Protein AF-A0A8H7A1G0-F1 (afdb_monomer_lite)

Radius of gyration: 20.97 Å; chains: 1; bounding box: 44×62×56 Å

Structure (mmCIF, N/CA/C/O backbone):
data_AF-A0A8H7A1G0-F1
#
_entry.id   AF-A0A8H7A1G0-F1
#
loop_
_atom_site.group_PDB
_atom_site.id
_atom_site.type_symbol
_atom_site.label_atom_id
_atom_site.label_alt_id
_atom_site.label_comp_id
_atom_site.label_asym_id
_atom_site.label_entity_id
_atom_site.label_seq_id
_atom_site.pdbx_PDB_ins_code
_atom_site.Cartn_x
_atom_site.Cartn_y
_atom_site.Cartn_z
_atom_site.occupancy
_atom_site.B_iso_or_equiv
_atom_site.auth_seq_id
_atom_site.auth_comp_id
_atom_site.auth_asym_id
_atom_site.auth_atom_id
_atom_site.pdbx_PDB_model_num
ATOM 1 N N . MET A 1 1 ? -1.778 26.734 -7.070 1.00 33.31 1 MET A N 1
ATOM 2 C CA . MET A 1 1 ? -1.681 27.189 -5.668 1.00 33.31 1 MET A CA 1
ATOM 3 C C . MET A 1 1 ? -1.278 25.970 -4.865 1.00 33.31 1 MET A C 1
ATOM 5 O O . MET A 1 1 ? -2.142 25.206 -4.463 1.00 33.31 1 MET A O 1
ATOM 9 N N . ASP A 1 2 ? 0.029 25.738 -4.757 1.00 36.00 2 ASP A N 1
ATOM 10 C CA . ASP A 1 2 ? 0.596 24.598 -4.037 1.00 36.00 2 ASP A CA 1
ATOM 11 C C . ASP A 1 2 ? 0.663 24.925 -2.547 1.00 36.00 2 ASP A C 1
ATOM 13 O O . ASP A 1 2 ? 1.529 25.674 -2.099 1.00 36.00 2 ASP A O 1
ATOM 17 N N . SER A 1 3 ? -0.268 24.381 -1.768 1.00 33.84 3 SER A N 1
ATOM 18 C CA . SER A 1 3 ? -0.138 24.324 -0.314 1.00 33.84 3 SER A CA 1
ATOM 19 C C . SER A 1 3 ? 0.577 23.023 0.050 1.00 33.84 3 SER A C 1
ATOM 21 O O . SER A 1 3 ? -0.063 22.014 0.351 1.00 33.84 3 SER A O 1
ATOM 23 N N . GLY A 1 4 ? 1.909 23.031 -0.033 1.00 31.16 4 GLY A N 1
ATOM 24 C CA . GLY A 1 4 ? 2.738 21.957 0.505 1.00 31.16 4 GLY A CA 1
ATOM 25 C C . GLY A 1 4 ? 2.505 21.845 2.010 1.00 31.16 4 GLY A C 1
ATOM 26 O O . GLY A 1 4 ? 2.801 22.773 2.759 1.00 31.16 4 GLY A O 1
ATOM 27 N N . VAL A 1 5 ? 1.922 20.731 2.447 1.00 41.00 5 VAL A N 1
ATOM 28 C CA . VAL A 1 5 ? 1.763 20.415 3.868 1.00 41.00 5 VAL A CA 1
ATOM 29 C C . VAL A 1 5 ? 3.131 19.996 4.402 1.00 41.00 5 VAL A C 1
ATOM 31 O O . VAL A 1 5 ? 3.695 19.001 3.950 1.00 41.00 5 VAL A O 1
ATOM 34 N N . ASP A 1 6 ? 3.671 20.761 5.349 1.00 42.62 6 ASP A N 1
ATOM 35 C CA . ASP A 1 6 ? 4.887 20.404 6.080 1.00 42.62 6 ASP A CA 1
ATOM 36 C C . ASP A 1 6 ? 4.587 19.242 7.040 1.00 42.62 6 ASP A C 1
ATOM 38 O O . ASP A 1 6 ? 3.916 19.400 8.061 1.00 42.62 6 ASP A O 1
ATOM 42 N N . LEU A 1 7 ? 5.051 18.047 6.672 1.00 42.44 7 LEU A N 1
ATOM 43 C CA . LEU A 1 7 ? 4.863 16.809 7.431 1.00 42.44 7 LEU A CA 1
ATOM 44 C C . LEU A 1 7 ? 6.025 16.509 8.393 1.00 42.44 7 LEU A C 1
ATOM 46 O O . LEU A 1 7 ? 5.971 15.511 9.114 1.00 42.44 7 LEU A O 1
ATOM 50 N N . SER A 1 8 ? 7.062 17.356 8.445 1.00 39.50 8 SER A N 1
ATOM 51 C CA . SER A 1 8 ? 8.262 17.103 9.256 1.00 39.50 8 SER A CA 1
ATOM 52 C C . SER A 1 8 ? 7.963 17.035 10.762 1.00 39.50 8 SER A C 1
ATOM 54 O O . SER A 1 8 ? 8.569 16.240 11.482 1.00 39.50 8 SER A O 1
ATOM 56 N N . GLY A 1 9 ? 6.964 17.791 11.232 1.00 37.47 9 GLY A N 1
ATOM 57 C CA . GLY A 1 9 ? 6.536 17.815 12.635 1.00 37.47 9 GLY A CA 1
ATOM 58 C C . GLY A 1 9 ? 5.574 16.695 13.058 1.00 37.47 9 GLY A C 1
ATOM 59 O O . GLY A 1 9 ? 5.381 16.492 14.253 1.00 37.47 9 GLY A O 1
ATOM 60 N N . LEU A 1 10 ? 4.968 15.958 12.118 1.00 43.03 10 LEU A N 1
ATOM 61 C CA . LEU A 1 10 ? 3.961 14.923 12.421 1.00 43.03 10 LEU A CA 1
ATOM 62 C C . LEU A 1 10 ? 4.571 13.541 12.695 1.00 43.03 10 LEU A C 1
ATOM 64 O O . LEU A 1 10 ? 3.968 12.734 13.399 1.00 43.03 10 LEU A O 1
ATOM 68 N N . ILE A 1 11 ? 5.772 13.275 12.176 1.00 41.16 11 ILE A N 1
ATOM 69 C CA . ILE A 1 11 ? 6.439 11.968 12.307 1.00 41.16 11 ILE A CA 1
ATOM 70 C C . ILE A 1 11 ? 7.221 11.866 13.631 1.00 41.16 11 ILE A C 1
ATOM 72 O O . ILE A 1 11 ? 7.397 10.774 14.171 1.00 41.16 11 ILE A O 1
ATOM 76 N N . TYR A 1 12 ? 7.619 12.999 14.216 1.00 41.34 12 TYR A N 1
ATOM 77 C CA . TYR A 1 12 ? 8.341 13.051 15.486 1.00 41.34 12 TYR A CA 1
ATOM 78 C C . TYR A 1 12 ? 7.435 13.526 16.623 1.00 41.34 12 TYR A C 1
ATOM 80 O O . TYR A 1 12 ? 7.449 14.688 17.018 1.00 41.34 12 TYR A O 1
ATOM 88 N N . GLY A 1 13 ? 6.674 12.598 17.205 1.00 35.75 13 GLY A N 1
ATOM 89 C CA . GLY A 1 13 ? 6.084 12.815 18.523 1.00 35.75 13 GLY A CA 1
ATOM 90 C C . GLY A 1 13 ? 7.194 12.961 19.566 1.00 35.75 13 GLY A C 1
ATOM 91 O O . GLY A 1 13 ? 7.879 11.988 19.891 1.00 35.75 13 GLY A O 1
ATOM 92 N N . SER A 1 14 ? 7.389 14.169 20.091 1.00 36.50 14 SER A N 1
ATOM 93 C CA . SER A 1 14 ? 8.283 14.451 21.215 1.00 36.50 14 SER A CA 1
ATOM 94 C C . SER A 1 14 ? 7.778 13.713 22.457 1.00 36.50 14 SER A C 1
ATOM 96 O O . SER A 1 14 ? 6.875 14.157 23.163 1.00 36.50 14 SER A O 1
ATOM 98 N N . SER A 1 15 ? 8.350 12.538 22.713 1.00 37.78 15 SER A N 1
ATOM 99 C CA . SER A 1 15 ? 8.125 11.789 23.947 1.00 37.78 15 SER A CA 1
ATOM 100 C C . SER A 1 15 ? 8.767 12.551 25.115 1.00 37.78 15 SER A C 1
ATOM 102 O O . SER A 1 15 ? 9.938 12.924 25.002 1.00 37.78 15 SER A O 1
ATOM 104 N N . PRO A 1 16 ? 8.055 12.816 26.227 1.00 40.25 16 PRO A N 1
ATOM 105 C CA . PRO A 1 16 ? 8.614 13.568 27.340 1.00 40.25 16 PRO A CA 1
ATOM 106 C C . PRO A 1 16 ? 9.771 12.797 27.982 1.00 40.25 16 PRO A C 1
ATOM 108 O O . PRO A 1 16 ? 9.655 11.620 28.339 1.00 40.25 16 PRO A O 1
ATOM 111 N N . GLU A 1 17 ? 10.889 13.499 28.122 1.00 35.59 17 GLU A N 1
ATOM 112 C CA . GLU A 1 17 ? 12.143 13.050 28.711 1.00 35.59 17 GLU A CA 1
ATOM 113 C C . GLU A 1 17 ? 11.903 12.527 30.141 1.00 35.59 17 GLU A C 1
ATOM 115 O O . GLU A 1 17 ? 11.699 13.282 31.092 1.00 35.59 17 GLU A O 1
ATOM 120 N N . LYS A 1 18 ? 11.865 11.198 30.309 1.00 45.34 18 LYS A N 1
ATOM 121 C CA . LYS A 1 18 ? 11.807 10.570 31.635 1.00 45.34 18 LYS A CA 1
ATOM 122 C C . LYS A 1 18 ? 13.210 10.521 32.236 1.00 45.34 18 LYS A C 1
ATOM 124 O O . LYS A 1 18 ? 14.109 9.900 31.673 1.00 45.34 18 LYS A O 1
ATOM 129 N N . ALA A 1 19 ? 13.352 11.125 33.414 1.00 49.75 19 ALA A N 1
ATOM 130 C CA . ALA A 1 19 ? 14.557 11.106 34.238 1.00 49.75 19 ALA A CA 1
ATOM 131 C C . ALA A 1 19 ? 15.110 9.675 34.463 1.00 49.75 19 ALA A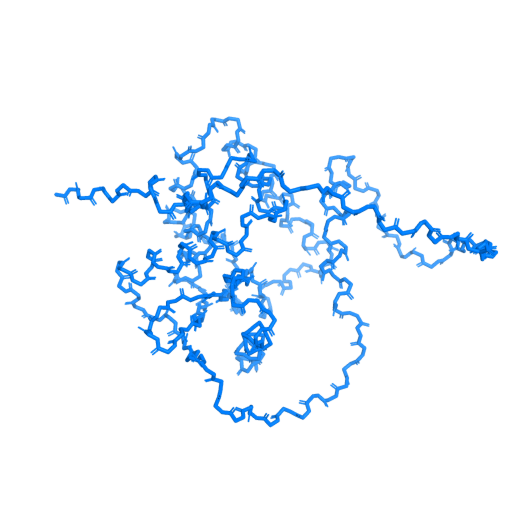 C 1
ATOM 133 O O . ALA A 1 19 ? 14.335 8.713 34.540 1.00 49.75 19 ALA A O 1
ATOM 134 N N . PRO A 1 20 ? 16.439 9.506 34.606 1.00 45.84 20 PRO A N 1
ATOM 135 C CA . PRO A 1 20 ? 17.080 8.195 34.674 1.00 45.84 20 PRO A CA 1
ATOM 136 C C . PRO A 1 20 ? 16.754 7.461 35.985 1.00 45.84 20 PRO A C 1
ATOM 138 O O . PRO A 1 20 ? 17.404 7.635 37.015 1.00 45.84 20 PRO A O 1
ATOM 141 N N . GLY A 1 21 ? 15.747 6.588 35.938 1.00 53.94 21 GLY A N 1
ATOM 142 C CA . GLY A 1 21 ? 15.448 5.617 36.989 1.00 53.94 21 GLY A CA 1
ATOM 143 C C . GLY A 1 21 ? 16.411 4.423 36.955 1.00 53.94 21 GLY A C 1
ATOM 144 O O . GLY A 1 21 ? 16.710 3.871 35.894 1.00 53.94 21 GLY A O 1
ATOM 145 N N . LYS A 1 22 ? 16.898 4.010 38.131 1.00 45.09 22 LYS A N 1
ATOM 146 C CA . LYS A 1 22 ? 17.810 2.868 38.327 1.00 45.09 22 LYS A CA 1
ATOM 147 C C . LYS A 1 22 ? 17.238 1.589 37.694 1.00 45.09 22 LYS A C 1
ATOM 149 O O . LYS A 1 22 ? 16.174 1.116 38.087 1.00 45.09 22 LYS A O 1
ATOM 154 N N . ARG A 1 23 ? 17.964 1.006 36.732 1.00 42.75 23 ARG A N 1
ATOM 155 C CA . ARG A 1 23 ? 17.588 -0.253 36.065 1.00 42.75 23 ARG A CA 1
ATOM 156 C C . ARG A 1 23 ? 17.708 -1.430 37.035 1.00 42.75 23 ARG A C 1
ATOM 158 O O . ARG A 1 23 ? 18.806 -1.777 37.467 1.00 42.75 23 ARG A O 1
ATOM 165 N N . HIS A 1 24 ? 16.582 -2.069 37.330 1.00 47.00 24 HIS A N 1
ATOM 166 C CA . HIS A 1 24 ? 16.529 -3.361 38.005 1.00 47.00 24 HIS A CA 1
ATOM 167 C C . HIS A 1 24 ? 16.950 -4.451 37.003 1.00 47.00 24 HIS A C 1
ATOM 169 O O . HIS A 1 24 ? 16.338 -4.584 35.943 1.00 47.00 24 HIS A O 1
ATOM 175 N N . ARG A 1 25 ? 18.030 -5.194 37.286 1.00 43.06 25 ARG A N 1
ATOM 176 C CA . ARG A 1 25 ? 18.432 -6.347 36.463 1.00 43.06 25 ARG A CA 1
ATOM 177 C C . ARG A 1 25 ? 17.509 -7.529 36.788 1.00 43.06 25 ARG A C 1
ATOM 179 O O . ARG A 1 25 ? 17.437 -7.896 37.959 1.00 43.06 25 ARG A O 1
ATOM 186 N N . PRO A 1 26 ? 16.835 -8.149 35.804 1.00 41.88 26 PRO A N 1
ATOM 187 C CA . PRO A 1 26 ? 16.118 -9.391 36.047 1.00 41.88 26 PRO A CA 1
ATOM 188 C C . PRO A 1 26 ? 17.112 -10.551 36.251 1.00 41.88 26 PRO A C 1
ATOM 190 O O . PRO A 1 26 ? 18.229 -10.503 35.721 1.00 41.88 26 PRO A O 1
ATOM 193 N N . PRO A 1 27 ? 16.733 -11.593 37.010 1.00 42.66 27 PRO A N 1
ATOM 194 C CA . PRO A 1 27 ? 17.599 -12.735 37.263 1.00 42.66 27 PRO A CA 1
ATOM 195 C C . PRO A 1 27 ? 17.824 -13.547 35.983 1.00 42.66 27 PRO A C 1
ATOM 197 O O . PRO A 1 27 ? 16.901 -13.825 35.215 1.00 42.66 27 PRO A O 1
ATOM 200 N N . THR A 1 28 ? 19.075 -13.938 35.761 1.00 41.00 28 THR A N 1
ATOM 201 C CA . THR A 1 28 ? 19.509 -14.796 34.659 1.00 41.00 28 THR A CA 1
ATOM 202 C C . THR A 1 28 ? 18.922 -16.199 34.810 1.00 41.00 28 THR A C 1
ATOM 204 O O . THR A 1 28 ? 19.287 -16.961 35.704 1.00 41.00 28 THR A O 1
ATOM 207 N N . ARG A 1 29 ? 18.007 -16.566 33.908 1.00 36.72 29 ARG A N 1
ATOM 208 C CA . ARG A 1 29 ? 17.496 -17.935 33.782 1.00 36.72 29 ARG A CA 1
ATOM 209 C C . ARG A 1 29 ? 18.541 -18.778 33.046 1.00 36.72 29 ARG A C 1
ATOM 211 O O . ARG A 1 29 ? 18.862 -18.483 31.898 1.00 36.72 29 ARG A O 1
ATOM 218 N N . LYS A 1 30 ? 19.083 -19.809 33.702 1.00 38.38 30 LYS A N 1
ATOM 219 C CA . LYS A 1 30 ? 19.954 -20.805 33.058 1.00 38.38 30 LYS A CA 1
ATOM 220 C C . LYS A 1 30 ? 19.155 -21.546 31.979 1.00 38.38 30 LYS A C 1
ATOM 222 O O . LYS A 1 30 ? 18.102 -22.109 32.277 1.00 38.38 30 LYS A O 1
ATOM 227 N N . LEU A 1 31 ? 19.650 -21.516 30.743 1.00 35.16 31 LEU A N 1
ATOM 228 C CA . LEU A 1 31 ? 19.187 -22.373 29.653 1.00 35.16 31 LEU A CA 1
ATOM 229 C C . LEU A 1 31 ? 19.619 -23.809 29.961 1.00 35.16 31 LEU A C 1
ATOM 231 O O . LEU A 1 31 ? 20.799 -24.072 30.181 1.00 35.16 31 LEU A O 1
ATOM 235 N N . VAL A 1 32 ? 18.639 -24.707 30.036 1.00 37.97 32 VAL A N 1
ATOM 236 C CA . VAL A 1 32 ? 18.858 -26.152 30.098 1.00 37.97 32 VAL A CA 1
ATOM 237 C C . VAL A 1 32 ? 19.112 -26.626 28.673 1.00 37.97 32 VAL A C 1
ATOM 239 O O . VAL A 1 32 ? 18.335 -26.314 27.772 1.00 37.97 32 VAL A O 1
ATOM 242 N N . ASP A 1 33 ? 20.219 -27.337 28.494 1.00 39.72 33 ASP A N 1
ATOM 243 C CA . ASP A 1 33 ? 20.660 -27.923 27.235 1.00 39.72 33 ASP A CA 1
ATOM 244 C C . ASP A 1 33 ? 19.662 -29.007 26.793 1.00 39.72 33 ASP A C 1
ATOM 246 O O . ASP A 1 33 ? 19.443 -29.994 27.500 1.00 39.72 33 ASP A O 1
ATOM 250 N N . SER A 1 34 ? 18.994 -28.797 25.658 1.00 36.28 34 SER A N 1
ATOM 251 C CA . SER A 1 34 ? 18.076 -29.765 25.057 1.00 36.28 34 SER A CA 1
ATOM 252 C C . SER A 1 34 ? 18.721 -30.311 23.793 1.00 36.28 34 SER A C 1
ATOM 254 O O . SER A 1 34 ? 18.926 -29.570 22.832 1.00 36.28 34 SER A O 1
ATOM 256 N N . GLY A 1 35 ? 19.041 -31.604 23.834 1.00 34.62 35 GLY A N 1
ATOM 257 C CA . GLY A 1 35 ? 19.866 -32.314 22.866 1.00 34.62 35 GLY A CA 1
ATOM 258 C C . GLY A 1 35 ? 19.541 -32.052 21.394 1.00 34.62 35 GLY A C 1
ATOM 259 O O . GLY A 1 35 ? 18.387 -31.981 20.967 1.00 34.62 35 GLY A O 1
ATOM 260 N N . SER A 1 36 ? 20.614 -31.960 20.616 1.00 37.38 36 SER A N 1
ATOM 261 C CA . SER A 1 36 ? 20.642 -31.825 19.167 1.00 37.38 36 SER A CA 1
ATOM 262 C C . SER A 1 36 ? 19.962 -33.010 18.470 1.00 37.38 36 SER A C 1
ATOM 264 O O . SER A 1 36 ? 20.509 -34.108 18.363 1.00 37.38 36 SER A O 1
ATOM 266 N N . LYS A 1 37 ? 18.768 -32.778 17.915 1.00 38.31 37 LYS A N 1
ATOM 267 C CA . LYS A 1 37 ? 18.256 -33.610 16.819 1.00 38.31 37 LYS A CA 1
ATOM 268 C C . LYS A 1 37 ? 19.005 -33.232 15.541 1.00 38.31 37 LYS A C 1
ATOM 270 O O . LYS A 1 37 ? 19.003 -32.069 15.142 1.00 38.31 37 LYS A O 1
ATOM 275 N N . LYS A 1 38 ? 19.673 -34.220 14.937 1.00 37.84 38 LYS A N 1
ATOM 276 C CA . LYS A 1 38 ? 20.341 -34.106 13.634 1.00 37.84 38 LYS A CA 1
ATOM 277 C C . LYS A 1 38 ? 19.349 -33.629 12.569 1.00 37.84 38 LYS A C 1
ATOM 279 O O . LYS A 1 38 ? 18.219 -34.102 12.513 1.00 37.84 38 LYS A O 1
ATOM 284 N N . TRP A 1 39 ? 19.817 -32.682 11.765 1.00 34.47 39 TRP A N 1
ATOM 285 C CA . TRP A 1 39 ? 19.138 -32.102 10.613 1.00 34.47 39 TRP A CA 1
ATOM 286 C C . TRP A 1 39 ? 19.154 -33.111 9.456 1.00 34.47 39 TRP A C 1
ATOM 288 O O . TRP A 1 39 ? 20.216 -33.649 9.142 1.00 34.47 39 TRP A O 1
ATOM 298 N N . ASP A 1 40 ? 17.985 -33.394 8.882 1.00 37.72 40 ASP A N 1
ATOM 299 C CA . ASP A 1 40 ? 17.788 -34.368 7.803 1.00 37.72 40 ASP A CA 1
ATOM 300 C C . ASP A 1 40 ? 17.729 -33.630 6.447 1.00 37.72 40 ASP A C 1
ATOM 302 O O . ASP A 1 40 ? 16.841 -32.791 6.262 1.00 37.72 40 ASP A O 1
ATOM 306 N N . PRO A 1 41 ? 18.689 -33.840 5.525 1.00 37.03 41 PRO A N 1
ATOM 307 C CA . PRO A 1 41 ? 18.815 -33.050 4.300 1.00 37.03 41 PRO A CA 1
ATOM 308 C C . PRO A 1 41 ? 17.849 -33.449 3.168 1.00 37.03 41 PRO A C 1
ATOM 310 O O . PRO A 1 41 ? 17.842 -32.781 2.136 1.00 37.03 41 PRO A O 1
ATOM 313 N N . GLU A 1 42 ? 17.029 -34.494 3.319 1.00 34.94 42 GLU A N 1
ATOM 314 C CA . GLU A 1 42 ? 16.266 -35.069 2.194 1.00 34.94 42 GLU A CA 1
ATOM 315 C C . GLU A 1 42 ? 14.900 -34.419 1.886 1.00 34.94 42 GLU A C 1
ATOM 317 O O . GLU A 1 42 ? 14.254 -34.804 0.915 1.00 34.94 42 GLU A O 1
ATOM 322 N N . VAL A 1 43 ? 14.453 -33.392 2.625 1.00 38.69 43 VAL A N 1
ATOM 323 C CA . VAL A 1 43 ? 13.105 -32.795 2.429 1.00 38.69 43 VAL A CA 1
ATOM 324 C C . VAL A 1 43 ? 13.141 -31.337 1.948 1.00 38.69 43 VAL A C 1
ATOM 326 O O . VAL A 1 43 ? 12.321 -30.513 2.348 1.00 38.69 43 VAL A O 1
ATOM 329 N N . THR A 1 44 ? 14.083 -30.987 1.069 1.00 35.25 44 THR A N 1
ATOM 330 C CA . THR A 1 44 ? 14.049 -29.690 0.365 1.00 35.25 44 THR A CA 1
ATOM 331 C C . THR A 1 44 ? 13.772 -29.929 -1.120 1.00 35.25 44 THR A C 1
ATOM 333 O O . THR A 1 44 ? 14.640 -30.481 -1.798 1.00 35.25 44 THR A O 1
ATOM 336 N N . PRO A 1 45 ? 12.611 -29.526 -1.673 1.00 40.78 45 PRO A N 1
ATOM 337 C CA . PRO A 1 45 ? 12.448 -29.494 -3.119 1.00 40.78 45 PRO A CA 1
ATOM 338 C C . PRO A 1 45 ? 13.454 -28.493 -3.696 1.00 40.78 45 PRO A C 1
ATOM 340 O O . PRO A 1 45 ? 13.631 -27.405 -3.145 1.00 40.78 45 PRO A O 1
ATOM 343 N N . LEU A 1 46 ? 14.123 -28.887 -4.781 1.00 40.72 46 LEU A N 1
ATOM 344 C CA . LEU A 1 46 ? 15.119 -28.098 -5.504 1.00 40.72 46 LEU A CA 1
ATOM 345 C C . LEU A 1 46 ? 14.614 -26.676 -5.811 1.00 40.72 46 LEU A C 1
ATOM 347 O O . LEU A 1 46 ? 13.945 -26.446 -6.814 1.00 40.72 46 LEU A O 1
ATOM 351 N N . LEU A 1 47 ? 15.020 -25.705 -4.998 1.00 39.38 47 LEU A N 1
ATOM 352 C CA . LEU A 1 47 ? 15.183 -24.327 -5.443 1.00 39.38 47 LEU A CA 1
ATOM 353 C C . LEU A 1 47 ? 16.625 -24.205 -5.930 1.00 39.38 47 LEU A C 1
ATOM 355 O O . LEU A 1 47 ? 17.563 -24.441 -5.163 1.00 39.38 47 LEU A O 1
ATOM 359 N N . ALA A 1 48 ? 16.815 -23.862 -7.205 1.00 38.75 48 ALA A N 1
ATOM 360 C CA . ALA A 1 48 ? 18.130 -23.477 -7.702 1.00 38.75 48 ALA A CA 1
ATOM 361 C C . ALA A 1 48 ? 18.717 -22.385 -6.782 1.00 38.75 48 ALA A C 1
ATOM 363 O O . ALA A 1 48 ? 17.965 -21.540 -6.282 1.00 38.75 48 ALA A O 1
ATOM 364 N N . PRO A 1 49 ? 20.033 -22.390 -6.505 1.00 42.44 49 PRO A N 1
ATOM 365 C CA . PRO A 1 49 ? 20.619 -21.405 -5.612 1.00 42.44 49 PRO A CA 1
ATOM 366 C C . PRO A 1 49 ? 20.409 -20.006 -6.193 1.00 42.44 49 PRO A C 1
ATOM 368 O O . PRO A 1 49 ? 21.020 -19.646 -7.198 1.00 42.44 49 PRO A O 1
ATOM 371 N N . LEU A 1 50 ? 19.557 -19.211 -5.540 1.00 47.12 50 LEU A N 1
ATOM 372 C CA . LEU A 1 50 ? 19.387 -17.808 -5.891 1.00 47.12 50 LEU A CA 1
ATOM 373 C C . LEU A 1 50 ? 20.744 -17.082 -5.779 1.00 47.12 50 LEU A C 1
ATOM 375 O O . LEU A 1 50 ? 21.562 -17.422 -4.899 1.00 47.12 50 LEU A O 1
ATOM 379 N N . PRO A 1 51 ? 20.996 -16.064 -6.626 1.00 52.25 51 PRO A N 1
ATOM 380 C CA . PRO A 1 51 ? 22.165 -15.201 -6.511 1.00 52.25 51 PRO A CA 1
ATOM 381 C C . PRO A 1 51 ? 22.369 -14.733 -5.066 1.00 52.25 51 PRO A C 1
ATOM 383 O O . PRO A 1 51 ? 21.407 -14.480 -4.341 1.00 52.25 51 PRO A O 1
ATOM 386 N N . ALA A 1 52 ? 23.622 -14.599 -4.620 1.00 52.31 52 ALA A N 1
ATOM 387 C CA . ALA A 1 52 ? 23.939 -14.278 -3.221 1.00 52.31 52 ALA A CA 1
ATOM 388 C C . ALA A 1 52 ? 23.191 -13.033 -2.692 1.00 52.31 52 ALA A C 1
ATOM 390 O O . ALA A 1 52 ? 22.800 -13.013 -1.525 1.00 52.31 52 ALA A O 1
ATOM 391 N N . ARG A 1 53 ? 22.913 -12.052 -3.567 1.00 47.69 53 ARG A N 1
ATOM 392 C CA . ARG A 1 53 ? 22.133 -10.838 -3.265 1.00 47.69 53 ARG A CA 1
ATOM 393 C C . ARG A 1 53 ? 20.652 -11.093 -2.944 1.00 47.69 53 ARG A C 1
ATOM 395 O O . ARG A 1 53 ? 20.084 -10.401 -2.108 1.00 47.69 53 ARG A O 1
ATOM 402 N N . MET A 1 54 ? 20.054 -12.140 -3.509 1.00 42.59 54 MET A N 1
ATOM 403 C CA . MET A 1 54 ? 18.656 -12.519 -3.273 1.00 42.59 54 MET A CA 1
ATOM 404 C C . MET A 1 54 ? 18.454 -13.350 -2.003 1.00 42.59 54 MET A C 1
ATOM 406 O O . MET A 1 54 ? 17.338 -13.437 -1.497 1.00 42.59 54 MET A O 1
ATOM 410 N N . ARG A 1 55 ? 19.516 -13.922 -1.418 1.00 49.72 55 ARG A N 1
ATOM 411 C CA . ARG A 1 55 ? 19.398 -14.723 -0.182 1.00 49.72 55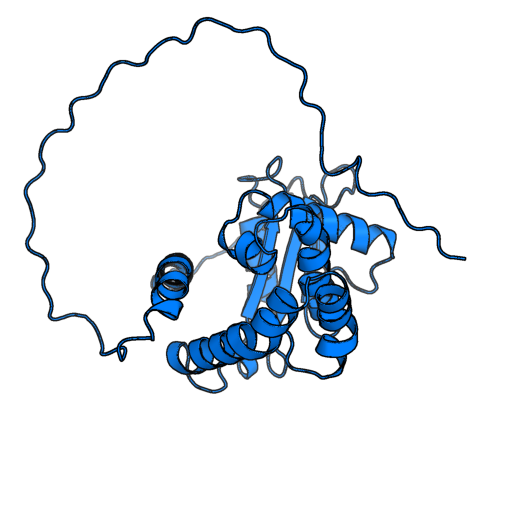 ARG A CA 1
ATOM 412 C C . ARG A 1 55 ? 18.926 -13.897 1.020 1.00 49.72 55 ARG A C 1
ATOM 414 O O . ARG A 1 55 ? 18.331 -14.454 1.941 1.00 49.72 55 ARG A O 1
ATOM 421 N N . ILE A 1 56 ? 19.177 -12.583 1.018 1.00 52.31 56 ILE A N 1
ATOM 422 C CA . ILE A 1 56 ? 18.665 -11.654 2.040 1.00 52.31 56 ILE A CA 1
ATOM 423 C C . ILE A 1 56 ? 17.147 -11.498 1.889 1.00 52.31 56 ILE A C 1
ATOM 425 O O . ILE A 1 56 ? 16.429 -11.649 2.877 1.00 52.31 56 ILE A O 1
ATOM 429 N N . MET A 1 57 ? 16.648 -11.296 0.664 1.00 42.03 57 MET A N 1
ATOM 430 C CA . MET A 1 57 ? 15.205 -11.241 0.401 1.00 42.03 57 MET A CA 1
ATOM 431 C C . MET A 1 57 ? 14.527 -12.575 0.709 1.00 42.03 57 MET A C 1
ATOM 433 O O . MET A 1 57 ? 13.519 -12.592 1.407 1.00 42.03 57 MET A O 1
ATOM 437 N N . GLN A 1 58 ? 15.132 -13.698 0.310 1.00 41.47 58 GLN A N 1
ATOM 438 C CA . GLN A 1 58 ? 14.610 -15.036 0.582 1.00 41.47 58 GLN A CA 1
ATOM 439 C C . GLN A 1 58 ? 14.439 -15.279 2.090 1.00 41.47 58 GLN A C 1
ATOM 441 O O . GLN A 1 58 ? 13.361 -15.669 2.520 1.00 41.47 58 GLN A O 1
ATOM 446 N N . ARG A 1 59 ? 15.440 -14.955 2.926 1.00 39.62 59 ARG A N 1
ATOM 447 C CA . ARG A 1 59 ? 15.343 -15.111 4.394 1.00 39.62 59 ARG A CA 1
ATOM 448 C C . ARG A 1 59 ? 14.240 -14.263 5.029 1.00 39.62 59 ARG A C 1
ATOM 450 O O . ARG A 1 59 ? 13.625 -14.707 5.996 1.00 39.62 59 ARG A O 1
ATOM 457 N N . HIS A 1 60 ? 13.997 -13.059 4.517 1.00 42.59 60 HIS A N 1
ATOM 458 C CA . HIS A 1 60 ? 12.938 -12.186 5.026 1.00 42.59 60 HIS A CA 1
ATOM 459 C C . HIS A 1 60 ? 11.549 -12.584 4.507 1.00 42.59 60 HIS A C 1
ATOM 461 O O . HIS A 1 60 ? 10.576 -12.461 5.248 1.00 42.59 60 HIS A O 1
ATOM 467 N N . PHE A 1 61 ? 11.460 -13.136 3.295 1.00 38.44 61 PHE A N 1
ATOM 468 C CA . PHE A 1 61 ? 10.200 -13.543 2.672 1.00 38.44 61 PHE A CA 1
ATOM 469 C C . PHE A 1 61 ? 9.745 -14.955 3.076 1.00 38.44 61 PHE A C 1
ATOM 471 O O . PHE A 1 61 ? 8.549 -15.203 3.175 1.00 38.44 61 PHE A O 1
ATOM 478 N N . THR A 1 62 ? 10.652 -15.876 3.432 1.00 34.25 62 THR A N 1
ATOM 479 C CA . THR A 1 62 ? 10.272 -17.192 3.992 1.00 34.25 62 THR A CA 1
ATOM 480 C C . THR A 1 62 ? 9.461 -17.059 5.292 1.00 34.25 62 THR A C 1
ATOM 482 O O . THR A 1 62 ? 8.608 -17.895 5.581 1.00 34.25 62 THR A O 1
ATOM 485 N N . ALA A 1 63 ? 9.651 -15.976 6.057 1.00 32.62 63 ALA A N 1
ATOM 486 C CA . ALA A 1 63 ? 8.810 -15.668 7.218 1.00 32.62 63 ALA A CA 1
ATOM 487 C C . ALA A 1 63 ? 7.372 -15.251 6.834 1.00 32.62 63 ALA A C 1
ATOM 489 O O . ALA A 1 63 ? 6.456 -15.430 7.633 1.00 32.62 63 ALA A O 1
ATOM 490 N N . PHE A 1 64 ? 7.171 -14.724 5.621 1.00 30.94 64 PHE A N 1
ATOM 491 C CA . PHE A 1 64 ? 5.869 -14.341 5.070 1.00 30.94 64 PHE A CA 1
ATOM 492 C C . PHE A 1 64 ? 5.123 -15.554 4.480 1.00 30.94 64 PHE A C 1
ATOM 494 O O . PHE A 1 64 ? 3.932 -15.742 4.734 1.00 30.94 64 PHE A O 1
ATOM 501 N N . THR A 1 65 ? 5.824 -16.445 3.770 1.00 32.97 65 THR A N 1
ATOM 502 C CA . THR A 1 65 ? 5.218 -17.636 3.142 1.00 32.97 65 THR A CA 1
ATOM 503 C C . THR A 1 65 ? 4.916 -18.776 4.118 1.00 32.97 65 THR A C 1
ATOM 505 O O . THR A 1 65 ? 3.964 -19.519 3.893 1.00 32.97 65 THR A O 1
ATOM 508 N N . ALA A 1 66 ? 5.618 -18.881 5.255 1.00 30.23 66 ALA A N 1
ATOM 509 C CA . ALA A 1 66 ? 5.307 -19.866 6.305 1.00 30.23 66 ALA A CA 1
ATOM 510 C C . ALA A 1 66 ? 3.889 -19.717 6.908 1.00 30.23 66 ALA A C 1
ATOM 512 O O . ALA A 1 66 ? 3.416 -20.609 7.608 1.00 30.23 66 ALA A O 1
ATOM 513 N N . PHE A 1 67 ? 3.187 -18.617 6.618 1.00 31.83 67 PHE A N 1
ATOM 514 C CA . PHE A 1 67 ? 1.789 -18.411 6.996 1.00 31.83 67 PHE A CA 1
ATOM 515 C C . PHE A 1 67 ? 0.785 -19.161 6.087 1.00 31.83 67 PHE A C 1
ATOM 517 O O . PHE A 1 67 ? -0.361 -19.350 6.482 1.00 31.83 67 PHE A O 1
ATOM 524 N N . HIS A 1 68 ? 1.200 -19.625 4.899 1.00 30.59 68 HIS A N 1
ATOM 525 C CA . HIS A 1 68 ? 0.297 -20.119 3.843 1.00 30.59 68 HIS A CA 1
ATOM 526 C C . HIS A 1 68 ? 0.191 -21.655 3.726 1.00 30.59 68 HIS A C 1
ATOM 528 O O . HIS A 1 68 ? -0.564 -22.144 2.894 1.00 30.59 68 HIS A O 1
ATOM 534 N N . SER A 1 69 ? 0.893 -22.443 4.550 1.00 28.89 69 SER A N 1
ATOM 535 C CA . SER A 1 69 ? 0.934 -23.916 4.419 1.00 28.89 69 SER A CA 1
ATOM 536 C C . SER A 1 69 ? 0.200 -24.701 5.517 1.00 28.89 69 SER A C 1
ATOM 538 O O . SER A 1 69 ? 0.408 -25.906 5.662 1.00 28.89 69 SER A O 1
ATOM 540 N N . THR A 1 70 ? -0.691 -24.065 6.288 1.00 34.22 70 THR A N 1
ATOM 541 C CA . THR A 1 70 ? -1.510 -24.799 7.271 1.00 34.22 70 THR A CA 1
ATOM 542 C C . THR A 1 70 ? -2.815 -25.270 6.617 1.00 34.22 70 THR A C 1
ATOM 544 O O . THR A 1 70 ? -3.535 -24.428 6.082 1.00 34.22 70 THR A O 1
ATOM 547 N N . PRO A 1 71 ? -3.167 -26.571 6.658 1.00 37.22 71 PRO A N 1
ATOM 548 C CA . PRO A 1 71 ? -4.388 -27.071 6.035 1.00 37.22 71 PRO A CA 1
ATOM 549 C C . PRO A 1 71 ? -5.635 -26.396 6.617 1.00 37.22 71 PRO A C 1
ATOM 551 O O . PRO A 1 71 ? -5.781 -26.253 7.835 1.00 37.22 71 PRO A O 1
ATOM 554 N N . SER A 1 72 ? -6.523 -25.994 5.707 1.00 40.56 72 SER A N 1
ATOM 555 C CA . SER A 1 72 ? -7.761 -25.250 5.921 1.00 40.56 72 SER A CA 1
ATOM 556 C C . SER A 1 72 ? -8.654 -25.901 6.978 1.00 40.56 72 SER A C 1
ATOM 558 O O . SER A 1 72 ? -9.478 -26.767 6.689 1.00 40.56 72 SER A O 1
ATOM 560 N N . ARG A 1 73 ? -8.541 -25.454 8.233 1.00 39.47 73 ARG A N 1
ATOM 561 C CA . ARG A 1 73 ? -9.658 -25.568 9.173 1.00 39.47 73 ARG A CA 1
ATOM 562 C C . ARG A 1 73 ? -10.708 -24.570 8.711 1.00 39.47 73 ARG A C 1
ATOM 564 O O . ARG A 1 73 ? -10.421 -23.379 8.661 1.00 39.47 73 ARG A O 1
ATOM 571 N N . PHE A 1 74 ? -11.899 -25.058 8.373 1.00 41.31 74 PHE A N 1
ATOM 572 C CA . PHE A 1 74 ? -13.068 -24.231 8.093 1.00 41.31 74 PHE A CA 1
ATOM 573 C C . PHE A 1 74 ? -13.257 -23.217 9.230 1.00 41.31 74 PHE A C 1
ATOM 575 O O . PHE A 1 74 ? -13.696 -23.555 10.331 1.00 41.31 74 PHE A O 1
ATOM 582 N N . PHE A 1 75 ? -12.873 -21.965 8.982 1.00 46.78 75 PHE A N 1
ATOM 583 C CA . PHE A 1 75 ? -13.130 -20.864 9.893 1.00 46.78 75 PHE A CA 1
ATOM 584 C C . PHE A 1 75 ? -14.601 -20.484 9.735 1.00 46.78 75 PHE A C 1
ATOM 586 O O . PHE A 1 75 ? -14.947 -19.627 8.929 1.00 46.78 75 PHE A O 1
ATOM 593 N N . HIS A 1 76 ? -15.484 -21.117 10.511 1.00 44.31 76 HIS A N 1
ATOM 594 C CA . HIS A 1 76 ? -16.819 -20.570 10.728 1.00 44.31 76 HIS A CA 1
ATOM 595 C C . HIS A 1 76 ? -16.667 -19.232 11.454 1.00 44.31 76 HIS A C 1
ATOM 597 O O . HIS A 1 76 ? -16.479 -19.164 12.670 1.00 44.31 76 HIS A O 1
ATOM 603 N N . TYR A 1 77 ? -16.674 -18.154 10.676 1.00 51.47 77 TYR A N 1
ATOM 604 C CA . TYR A 1 77 ? -16.590 -16.801 11.186 1.00 51.47 77 TYR A CA 1
ATOM 605 C C . TYR A 1 77 ? -17.989 -16.254 11.418 1.00 51.47 77 TYR A C 1
ATOM 607 O O . TYR A 1 77 ? -18.686 -15.836 10.498 1.00 51.47 77 TYR A O 1
ATOM 615 N N . THR A 1 78 ? -18.389 -16.203 12.679 1.00 52.47 78 THR A N 1
ATOM 616 C CA . THR A 1 78 ? -19.435 -15.278 13.104 1.00 52.47 78 THR A CA 1
ATOM 617 C C . THR A 1 78 ? -18.816 -13.886 13.201 1.00 52.47 78 THR A C 1
ATOM 619 O O . THR A 1 78 ? -17.864 -13.703 13.968 1.00 52.47 78 THR A O 1
ATOM 622 N N . ARG A 1 79 ? -19.338 -12.917 12.434 1.00 49.56 79 ARG A N 1
ATOM 623 C CA . ARG A 1 79 ? -18.924 -11.501 12.471 1.00 49.56 79 ARG A CA 1
ATOM 624 C C . ARG A 1 79 ? -18.825 -11.042 13.945 1.00 49.56 79 ARG A C 1
ATOM 626 O O . ARG A 1 79 ? -19.822 -11.148 14.662 1.00 49.56 79 ARG A O 1
ATOM 633 N N . PRO A 1 80 ? -17.655 -10.609 14.448 1.00 48.81 80 PRO A N 1
ATOM 634 C CA . PRO A 1 80 ? -17.472 -10.189 15.823 1.00 48.81 80 PRO A CA 1
ATOM 635 C C . PRO A 1 80 ? -18.452 -9.072 16.152 1.00 48.81 80 PRO A C 1
ATOM 637 O O . PRO A 1 80 ? -18.628 -8.133 15.376 1.00 48.81 80 PRO A O 1
ATOM 640 N N . ARG A 1 81 ? -19.084 -9.182 17.321 1.00 46.34 81 ARG A N 1
ATOM 641 C CA . ARG A 1 81 ? -19.923 -8.127 17.896 1.00 46.34 81 ARG A CA 1
ATOM 642 C C . ARG A 1 81 ? -19.109 -6.830 17.996 1.00 46.34 81 ARG A C 1
ATOM 644 O O . ARG A 1 81 ? -18.076 -6.825 18.659 1.00 46.34 81 ARG A O 1
ATOM 651 N N . SER A 1 82 ? -19.588 -5.798 17.295 1.00 49.12 82 SER A N 1
ATOM 652 C CA . SER A 1 82 ? -19.106 -4.408 17.210 1.00 49.12 82 SER A CA 1
ATOM 653 C C . SER A 1 82 ? -17.630 -4.204 17.577 1.00 49.12 82 SER A C 1
ATOM 655 O O . SER A 1 82 ? -17.288 -3.949 18.737 1.00 49.12 82 SER A O 1
ATOM 657 N N . SER A 1 83 ? -16.738 -4.277 16.588 1.00 59.72 83 SER A N 1
ATOM 658 C CA . SER A 1 83 ? -15.386 -3.752 16.765 1.00 59.72 83 SER A CA 1
ATOM 659 C C . SER A 1 83 ? -15.469 -2.268 17.124 1.00 59.72 83 SER A C 1
ATOM 661 O O . SER A 1 83 ? -16.253 -1.529 16.540 1.00 59.72 83 SER A O 1
ATOM 663 N N . LYS A 1 84 ? -14.605 -1.803 18.035 1.00 85.81 84 LYS A N 1
ATOM 664 C CA . LYS A 1 84 ? -14.360 -0.367 18.301 1.00 85.81 84 LYS A CA 1
ATOM 665 C C . LYS A 1 84 ? -13.897 0.425 17.063 1.00 85.81 84 LYS A C 1
ATOM 667 O O . LYS A 1 84 ? -13.582 1.603 17.180 1.00 85.81 84 LYS A O 1
ATOM 672 N N . TYR A 1 85 ? -13.794 -0.252 15.927 1.00 93.38 85 TYR A N 1
ATOM 673 C CA . TYR A 1 85 ? -13.278 0.251 14.679 1.00 93.38 85 TYR A CA 1
ATOM 674 C C . TYR A 1 85 ? -14.329 0.055 13.604 1.00 93.38 85 TYR A C 1
ATOM 676 O O . TYR A 1 85 ? -14.921 -1.028 13.512 1.00 93.38 85 TYR A O 1
ATOM 684 N N . ASN A 1 86 ? -14.520 1.091 12.803 1.00 95.19 86 ASN A N 1
ATOM 685 C CA . ASN A 1 86 ? -15.266 1.019 11.563 1.00 95.19 86 ASN A CA 1
ATOM 686 C C . ASN A 1 86 ? -14.302 0.586 10.457 1.00 95.19 86 ASN A C 1
ATOM 688 O O . ASN A 1 86 ? -13.237 1.179 10.311 1.00 95.19 86 ASN A O 1
ATOM 692 N N . ILE A 1 87 ? -14.643 -0.461 9.710 1.00 95.31 87 ILE A N 1
ATOM 693 C CA . ILE A 1 87 ? -13.850 -0.898 8.560 1.00 95.31 87 ILE A CA 1
ATOM 694 C C . ILE A 1 87 ? -14.691 -0.674 7.324 1.00 95.31 87 ILE A C 1
ATOM 696 O O . ILE A 1 87 ? -15.824 -1.149 7.246 1.00 95.31 87 ILE A O 1
ATOM 700 N N . ARG A 1 88 ? -14.130 0.068 6.377 1.00 95.75 88 ARG A N 1
ATOM 701 C CA . ARG A 1 88 ? -14.805 0.419 5.134 1.00 95.75 88 ARG A CA 1
ATOM 702 C C . ARG A 1 88 ? -13.835 0.403 3.975 1.00 95.75 88 ARG A C 1
ATOM 704 O O . ARG A 1 88 ? -12.638 0.639 4.144 1.00 95.75 88 ARG A O 1
ATOM 711 N N . GLU A 1 89 ? -14.380 0.162 2.798 1.00 97.00 89 GLU A N 1
ATOM 712 C CA . GLU A 1 89 ? -13.660 0.379 1.557 1.00 97.00 89 GLU A CA 1
ATOM 713 C C . GLU A 1 89 ? -13.427 1.883 1.354 1.00 97.00 89 GLU A C 1
ATOM 715 O O . GLU A 1 89 ? -14.312 2.714 1.592 1.00 97.00 89 GLU A O 1
ATOM 720 N N . LEU A 1 90 ? -12.216 2.241 0.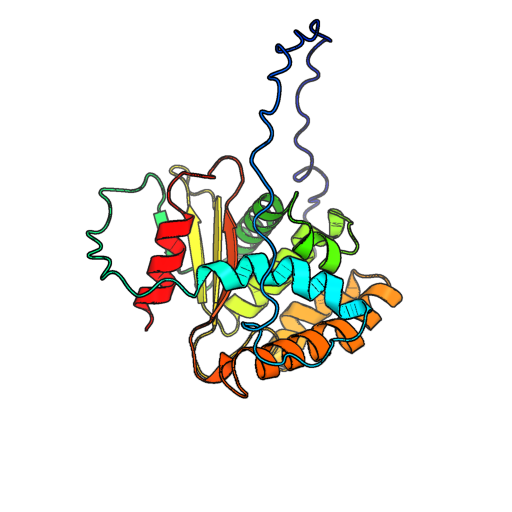948 1.00 97.19 90 LEU A N 1
ATOM 721 C CA . LEU A 1 90 ? -11.816 3.609 0.668 1.00 97.19 90 LEU A CA 1
ATOM 722 C C . LEU A 1 90 ? -11.918 3.853 -0.845 1.00 97.19 90 LEU A C 1
ATOM 724 O O . LEU A 1 90 ? -10.942 3.690 -1.571 1.00 97.19 90 LEU A O 1
ATOM 728 N N . LYS A 1 91 ? -13.114 4.232 -1.312 1.00 94.25 91 LYS A N 1
ATOM 729 C CA . LYS A 1 91 ? -13.371 4.689 -2.691 1.00 94.25 91 LYS A CA 1
ATOM 730 C C . LYS A 1 91 ? -13.398 6.206 -2.760 1.00 94.25 91 LYS A C 1
ATOM 732 O O . LYS A 1 91 ? -13.767 6.846 -1.779 1.00 94.25 91 LYS A O 1
ATOM 737 N N . ASP A 1 92 ? -13.005 6.756 -3.909 1.00 93.06 92 ASP A N 1
ATOM 738 C CA . ASP A 1 92 ? -13.075 8.195 -4.204 1.00 93.06 92 ASP A CA 1
ATOM 739 C C . ASP A 1 92 ? -12.474 9.075 -3.095 1.00 93.06 92 ASP A C 1
ATOM 741 O O . ASP A 1 92 ? -12.978 10.146 -2.763 1.00 93.06 92 ASP A O 1
ATOM 745 N N . ALA A 1 93 ? -11.376 8.587 -2.507 1.00 95.38 93 ALA A N 1
ATOM 746 C CA . ALA A 1 93 ? -10.772 9.158 -1.315 1.00 95.38 93 ALA A CA 1
ATOM 747 C C . ALA A 1 93 ? -10.414 10.630 -1.510 1.00 95.38 93 ALA A C 1
ATOM 749 O O . ALA A 1 93 ? -9.657 10.980 -2.429 1.00 95.38 93 ALA A O 1
ATOM 750 N N . THR A 1 94 ? -10.888 11.468 -0.590 1.00 97.06 94 THR A N 1
ATOM 751 C CA . THR A 1 94 ? -10.499 12.875 -0.524 1.00 97.06 94 THR A CA 1
ATOM 752 C C . THR A 1 94 ? -8.995 13.008 -0.280 1.00 97.06 94 THR A C 1
ATOM 754 O O . THR A 1 94 ? -8.341 12.107 0.252 1.00 97.06 94 THR A O 1
ATOM 757 N N . VAL A 1 95 ? -8.425 14.168 -0.616 1.00 96.31 95 VAL A N 1
ATOM 758 C CA . VAL A 1 95 ? -7.001 14.458 -0.359 1.00 96.31 95 VAL A CA 1
ATOM 759 C C . VAL A 1 95 ? -6.648 14.256 1.122 1.00 96.31 95 VAL A C 1
ATOM 761 O O . VAL A 1 95 ? -5.587 13.721 1.438 1.00 96.31 95 VAL A O 1
ATOM 764 N N . SER A 1 96 ? -7.557 14.625 2.032 1.00 96.88 96 SER A N 1
ATOM 765 C CA . SER A 1 96 ? -7.354 14.468 3.475 1.00 96.88 96 SER A CA 1
ATOM 766 C C . SER A 1 96 ? -7.376 13.003 3.919 1.00 96.88 96 SER A C 1
ATOM 768 O O . SER A 1 96 ? -6.511 12.603 4.696 1.00 96.88 96 SER A O 1
ATOM 770 N N . GLU A 1 97 ? -8.300 12.186 3.405 1.00 97.38 97 GLU A N 1
ATOM 771 C CA . GLU A 1 97 ? -8.341 10.751 3.717 1.00 97.38 97 GLU A CA 1
ATOM 772 C C . GLU A 1 97 ? -7.115 10.017 3.179 1.00 97.38 97 GLU A C 1
ATOM 774 O O . GLU A 1 97 ? -6.550 9.182 3.884 1.00 97.38 97 GLU A O 1
ATOM 779 N N . ARG A 1 98 ? -6.665 10.358 1.963 1.00 97.44 98 ARG A N 1
ATOM 780 C CA . ARG A 1 98 ? -5.431 9.802 1.390 1.00 97.44 98 ARG A CA 1
ATOM 781 C C . ARG A 1 98 ? -4.237 10.115 2.280 1.00 97.44 98 ARG A C 1
ATOM 783 O O . ARG A 1 98 ? -3.543 9.196 2.698 1.00 97.44 98 ARG A O 1
ATOM 790 N N . ALA A 1 99 ? -4.053 11.382 2.650 1.00 96.44 99 ALA A N 1
ATOM 791 C CA . ALA A 1 99 ? -2.966 11.789 3.535 1.00 96.44 99 ALA A CA 1
ATOM 792 C C . ALA A 1 99 ? -3.032 11.078 4.901 1.00 96.44 99 ALA A C 1
ATOM 794 O O . ALA A 1 99 ? -2.016 10.601 5.404 1.00 96.44 99 ALA A O 1
ATOM 795 N N . ALA A 1 100 ? -4.225 10.950 5.490 1.00 96.69 100 ALA A N 1
ATOM 796 C CA . ALA A 1 100 ? -4.405 10.240 6.754 1.00 96.69 100 ALA A CA 1
ATOM 797 C C . ALA A 1 100 ? -4.063 8.743 6.637 1.00 96.69 100 ALA A C 1
ATOM 799 O O . ALA A 1 100 ? -3.398 8.195 7.519 1.00 96.69 100 ALA A O 1
ATOM 800 N N . ALA A 1 101 ? -4.465 8.088 5.544 1.00 97.31 101 ALA A N 1
ATOM 801 C CA . ALA A 1 101 ? -4.126 6.696 5.273 1.00 97.31 101 ALA A CA 1
ATOM 802 C C . ALA A 1 101 ? -2.618 6.507 5.038 1.00 97.31 101 ALA A C 1
ATOM 804 O O . ALA A 1 101 ? -2.030 5.608 5.635 1.00 97.31 101 ALA A O 1
ATOM 805 N N . GLU A 1 102 ? -1.973 7.371 4.249 1.00 95.88 102 GLU A N 1
ATOM 806 C CA . GLU A 1 102 ? -0.519 7.357 4.025 1.00 95.88 102 GLU A CA 1
ATOM 807 C C . GLU A 1 102 ? 0.255 7.435 5.345 1.00 95.88 102 GLU A C 1
ATOM 809 O O . GLU A 1 102 ? 1.157 6.632 5.588 1.00 95.88 102 GLU A O 1
ATOM 814 N N . ILE A 1 103 ? -0.134 8.366 6.221 1.00 94.62 103 ILE A N 1
ATOM 815 C CA . ILE A 1 103 ? 0.468 8.540 7.546 1.00 94.62 103 ILE A CA 1
ATOM 816 C C . ILE A 1 103 ? 0.251 7.281 8.395 1.00 94.62 103 ILE A C 1
ATOM 818 O O . ILE A 1 103 ? 1.207 6.745 8.958 1.00 94.62 103 ILE A O 1
ATOM 822 N N . ALA A 1 104 ? -0.977 6.758 8.463 1.00 95.62 104 ALA A N 1
ATOM 823 C CA . ALA A 1 104 ? -1.272 5.545 9.225 1.00 95.62 104 ALA A CA 1
ATOM 824 C C . ALA A 1 104 ? -0.458 4.333 8.731 1.00 95.62 104 ALA A C 1
ATOM 826 O O . ALA A 1 104 ? 0.060 3.566 9.549 1.00 95.62 104 ALA A O 1
ATOM 827 N N . ILE A 1 105 ? -0.302 4.185 7.409 1.00 95.50 105 ILE A N 1
ATOM 828 C CA . ILE A 1 105 ? 0.505 3.127 6.794 1.00 95.50 105 ILE A CA 1
ATOM 829 C C . ILE A 1 105 ? 1.978 3.288 7.177 1.00 95.50 105 ILE A C 1
ATOM 831 O O . ILE A 1 105 ? 2.580 2.317 7.646 1.00 95.50 105 ILE A O 1
ATOM 835 N N . ALA A 1 106 ? 2.529 4.497 7.039 1.00 93.44 106 ALA A N 1
ATOM 836 C CA . ALA A 1 106 ? 3.921 4.799 7.361 1.00 93.44 106 ALA A CA 1
ATOM 837 C C . ALA A 1 106 ? 4.236 4.493 8.833 1.00 93.44 106 ALA A C 1
ATOM 839 O O . ALA A 1 106 ? 5.206 3.793 9.129 1.00 93.44 106 ALA A O 1
ATOM 840 N N . HIS A 1 107 ? 3.370 4.918 9.761 1.00 93.38 107 HIS A N 1
ATOM 841 C CA . HIS A 1 107 ? 3.530 4.621 11.187 1.00 93.38 107 HIS A CA 1
ATOM 842 C C . HIS A 1 107 ? 3.461 3.125 11.498 1.00 93.38 107 HIS A C 1
ATOM 844 O O . HIS A 1 107 ? 4.231 2.641 12.330 1.00 93.38 107 HIS A O 1
ATOM 850 N N . GLY A 1 108 ? 2.584 2.362 10.838 1.00 92.69 108 GLY A N 1
ATOM 851 C CA . GLY A 1 108 ? 2.534 0.909 11.030 1.00 92.69 108 GLY A CA 1
ATOM 852 C C . GLY A 1 108 ? 3.806 0.186 10.569 1.00 92.69 108 GLY A C 1
ATOM 853 O O . GLY A 1 108 ? 4.116 -0.898 11.068 1.00 92.69 108 GLY A O 1
ATOM 854 N N . PHE A 1 109 ? 4.600 0.813 9.696 1.00 90.62 109 PHE A N 1
ATOM 855 C CA . PHE A 1 109 ? 5.844 0.258 9.166 1.00 90.62 109 PHE A CA 1
ATOM 856 C C . PHE A 1 109 ? 7.125 0.960 9.615 1.00 90.62 109 PHE A C 1
ATOM 858 O O . PHE A 1 109 ? 8.204 0.546 9.194 1.00 90.62 109 PHE A O 1
ATOM 865 N N . GLN A 1 110 ? 7.056 1.918 10.540 1.00 87.31 110 GLN A N 1
ATOM 866 C CA . GLN A 1 110 ? 8.217 2.685 11.022 1.00 87.31 110 GLN A CA 1
ATOM 867 C C . GLN A 1 110 ? 9.376 1.830 11.584 1.00 87.31 110 GLN A C 1
ATOM 869 O O . GLN A 1 110 ? 10.498 2.303 11.754 1.00 87.31 110 GLN A O 1
ATOM 874 N N . HIS A 1 111 ? 9.122 0.554 11.894 1.00 85.06 111 HIS A N 1
ATOM 875 C CA . HIS A 1 111 ? 10.128 -0.406 12.363 1.00 85.06 111 HIS A CA 1
ATOM 876 C C . HIS A 1 111 ? 10.249 -1.654 11.467 1.00 85.06 111 HIS A C 1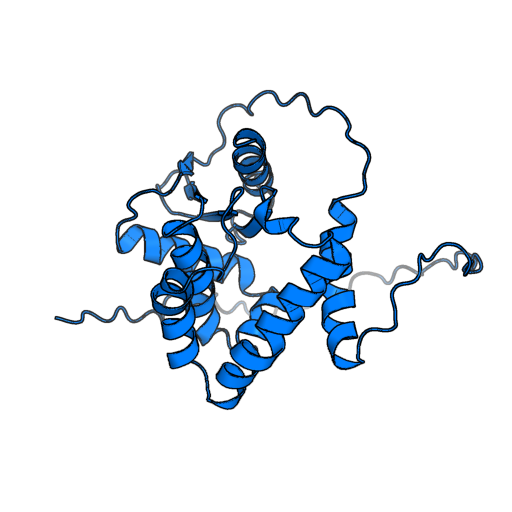
ATOM 878 O O . HIS A 1 111 ? 10.931 -2.618 11.826 1.00 85.06 111 HIS A O 1
ATOM 884 N N . ASN A 1 112 ? 9.595 -1.669 10.302 1.00 85.75 112 ASN A N 1
ATOM 885 C CA . ASN A 1 112 ? 9.620 -2.794 9.376 1.00 85.75 112 ASN A CA 1
ATOM 886 C C . ASN A 1 112 ? 10.863 -2.728 8.484 1.00 85.75 112 ASN A C 1
ATOM 888 O O . ASN A 1 112 ? 10.949 -1.927 7.559 1.00 85.75 112 ASN A O 1
ATOM 892 N N . ARG A 1 113 ? 11.826 -3.621 8.732 1.00 82.50 113 ARG A N 1
ATOM 893 C CA . ARG A 1 113 ? 13.092 -3.641 7.984 1.00 82.50 113 ARG A CA 1
ATOM 894 C C . ARG A 1 113 ? 12.913 -3.829 6.478 1.00 82.50 113 ARG A C 1
ATOM 896 O O . ARG A 1 113 ? 13.702 -3.268 5.733 1.00 82.50 113 ARG A O 1
ATOM 903 N N . CYS A 1 114 ? 11.910 -4.589 6.038 1.00 78.81 114 CYS A N 1
ATOM 904 C CA . CYS A 1 114 ? 11.699 -4.875 4.619 1.00 78.81 114 CYS A CA 1
ATOM 905 C C . CYS A 1 114 ? 11.313 -3.610 3.848 1.00 78.81 114 CYS A C 1
ATOM 907 O O . CYS A 1 114 ? 11.961 -3.269 2.865 1.00 78.81 114 CYS A O 1
ATOM 909 N N . LEU A 1 115 ? 10.320 -2.870 4.339 1.00 79.88 115 LEU A N 1
ATOM 910 C CA . LEU A 1 115 ? 9.917 -1.608 3.715 1.00 79.88 115 LEU A CA 1
ATOM 911 C C . LEU A 1 115 ? 10.964 -0.516 3.898 1.00 79.88 115 LEU A C 1
ATOM 913 O O . LEU A 1 115 ? 11.194 0.278 2.990 1.00 79.88 115 LEU A O 1
ATOM 917 N N . MET A 1 116 ? 11.676 -0.518 5.023 1.00 79.31 116 MET A N 1
ATOM 918 C CA . MET A 1 116 ? 12.789 0.409 5.190 1.00 79.31 116 MET A CA 1
ATOM 919 C C . MET A 1 116 ? 13.897 0.166 4.158 1.00 79.31 116 MET A C 1
ATOM 921 O O . MET A 1 116 ? 14.499 1.136 3.727 1.00 79.31 116 MET A O 1
ATOM 925 N N . MET A 1 117 ? 14.134 -1.066 3.681 1.00 78.06 117 MET A N 1
ATOM 926 C CA . MET A 1 117 ? 15.078 -1.286 2.569 1.00 78.06 117 MET A CA 1
ATOM 927 C C . MET A 1 117 ? 14.614 -0.601 1.277 1.00 78.06 117 MET A C 1
ATOM 929 O O . MET A 1 117 ? 15.428 0.019 0.601 1.00 78.06 117 MET A O 1
ATOM 933 N N . THR A 1 118 ? 13.313 -0.640 0.959 1.00 74.12 118 THR A N 1
ATOM 934 C CA . THR A 1 118 ? 12.766 0.080 -0.213 1.00 74.12 118 THR A CA 1
ATOM 935 C C . THR A 1 118 ? 12.846 1.603 -0.074 1.00 74.12 118 THR A C 1
ATOM 937 O O . THR A 1 118 ? 12.836 2.316 -1.070 1.00 74.12 118 THR A O 1
ATOM 940 N N . ALA A 1 119 ? 12.984 2.090 1.159 1.00 76.25 119 ALA A N 1
ATOM 941 C CA . ALA A 1 119 ? 13.156 3.490 1.521 1.00 76.25 119 ALA A CA 1
ATOM 942 C C . ALA A 1 119 ? 14.628 3.858 1.814 1.00 76.25 119 ALA A C 1
ATOM 944 O O . ALA A 1 119 ? 14.876 4.836 2.509 1.00 76.25 119 ALA A O 1
ATOM 945 N N . ASN A 1 120 ? 15.618 3.066 1.376 1.00 80.06 120 ASN A N 1
ATOM 946 C CA . ASN A 1 120 ? 17.046 3.294 1.672 1.00 80.06 120 ASN A CA 1
ATOM 947 C C . ASN A 1 120 ? 17.354 3.528 3.173 1.00 80.06 120 ASN A C 1
ATOM 949 O O . ASN A 1 120 ? 18.223 4.307 3.552 1.00 80.06 120 ASN A O 1
ATOM 953 N N . HIS A 1 121 ? 16.597 2.870 4.049 1.00 80.06 121 HIS A N 1
ATOM 954 C CA . HIS A 1 121 ? 16.618 3.037 5.503 1.00 80.06 121 HIS A CA 1
ATOM 955 C C . HIS A 1 121 ? 16.359 4.462 6.011 1.00 80.06 121 HIS A C 1
ATOM 957 O O . HIS A 1 121 ? 16.552 4.719 7.201 1.00 80.06 121 HIS A O 1
ATOM 963 N N . ASP A 1 122 ? 15.857 5.353 5.160 1.00 81.12 122 ASP A N 1
ATOM 964 C CA . ASP A 1 122 ? 15.534 6.721 5.519 1.00 81.12 122 ASP A CA 1
ATOM 965 C C . ASP A 1 122 ? 14.024 6.848 5.803 1.00 81.12 122 ASP A C 1
ATOM 967 O O . ASP A 1 122 ? 13.191 6.650 4.909 1.00 81.12 122 ASP A O 1
ATOM 971 N N . PRO A 1 123 ? 13.630 7.157 7.053 1.00 78.06 123 PRO A N 1
ATOM 972 C CA . PRO A 1 123 ? 12.226 7.318 7.411 1.00 78.06 123 PRO A CA 1
ATOM 973 C C . PRO A 1 123 ? 11.546 8.465 6.656 1.00 78.06 123 PRO A C 1
ATOM 975 O O . PRO A 1 123 ? 10.318 8.446 6.555 1.00 78.06 123 PRO A O 1
ATOM 978 N N . VAL A 1 124 ? 12.298 9.410 6.076 1.00 81.94 124 VAL A N 1
ATOM 979 C CA . VAL A 1 124 ? 11.758 10.479 5.221 1.00 81.94 124 VAL A CA 1
ATOM 980 C C . VAL A 1 124 ? 10.970 9.900 4.042 1.00 81.94 124 VAL A C 1
ATOM 982 O O . VAL A 1 124 ? 9.923 10.438 3.684 1.00 81.94 124 VAL A O 1
ATOM 985 N N . TYR A 1 125 ? 11.385 8.754 3.490 1.00 86.50 125 TYR A N 1
ATOM 986 C CA . TYR A 1 125 ? 10.678 8.130 2.366 1.00 86.50 125 TYR A CA 1
ATOM 987 C C . TYR A 1 125 ? 9.527 7.211 2.789 1.00 86.50 125 TYR A C 1
ATOM 989 O O . TYR A 1 125 ? 8.796 6.730 1.927 1.00 86.50 125 TYR A O 1
ATOM 997 N N . SER A 1 126 ? 9.305 6.975 4.086 1.00 87.31 126 SER A N 1
ATOM 998 C CA . SER A 1 126 ? 8.251 6.057 4.555 1.00 87.31 126 SER A CA 1
ATOM 999 C C . SER A 1 126 ? 6.850 6.474 4.090 1.00 87.31 126 SER A C 1
ATOM 1001 O O . SER A 1 126 ? 6.066 5.631 3.648 1.00 87.31 126 SER A O 1
ATOM 1003 N N . VAL A 1 127 ? 6.549 7.775 4.109 1.00 90.88 127 VAL A N 1
ATOM 1004 C CA . VAL A 1 127 ? 5.279 8.325 3.609 1.00 90.88 127 VAL A CA 1
ATOM 1005 C C . VAL A 1 127 ? 5.208 8.235 2.085 1.00 90.88 127 VAL A C 1
ATOM 1007 O O . VAL A 1 127 ? 4.169 7.859 1.553 1.00 90.88 127 VAL A O 1
ATOM 1010 N N . ALA A 1 128 ? 6.309 8.495 1.372 1.00 93.00 128 ALA A N 1
ATOM 1011 C CA . ALA A 1 128 ? 6.355 8.375 -0.088 1.00 93.00 128 ALA A CA 1
ATOM 1012 C C . ALA A 1 128 ? 6.139 6.923 -0.556 1.00 93.00 128 ALA A C 1
ATOM 1014 O O . ALA A 1 128 ? 5.377 6.675 -1.488 1.00 93.00 128 ALA A O 1
ATOM 1015 N N . VAL A 1 129 ? 6.737 5.950 0.136 1.00 93.31 129 VAL A N 1
ATOM 1016 C CA . VAL A 1 129 ? 6.506 4.518 -0.102 1.00 93.31 129 VAL A CA 1
ATOM 1017 C C . VAL A 1 129 ? 5.069 4.132 0.257 1.00 93.31 129 VAL A C 1
ATOM 1019 O O . VAL A 1 129 ? 4.424 3.395 -0.481 1.00 93.31 129 VAL A O 1
ATOM 1022 N N . SER A 1 130 ? 4.520 4.662 1.350 1.00 95.00 130 SER A N 1
ATOM 1023 C CA . SER A 1 130 ? 3.114 4.428 1.713 1.00 95.00 130 SER A CA 1
ATOM 1024 C C . SER A 1 130 ? 2.155 4.956 0.642 1.00 95.00 130 SER A C 1
ATOM 1026 O O . SER A 1 130 ? 1.202 4.270 0.275 1.00 95.00 130 SER A O 1
ATOM 1028 N N . ARG A 1 131 ? 2.452 6.138 0.089 1.00 96.56 131 ARG A N 1
ATOM 1029 C CA . ARG A 1 131 ? 1.722 6.739 -1.030 1.00 96.56 131 ARG A CA 1
ATOM 1030 C C . ARG A 1 131 ? 1.805 5.894 -2.293 1.00 96.56 131 ARG A C 1
ATOM 1032 O O . ARG A 1 131 ? 0.785 5.726 -2.945 1.00 96.56 131 ARG A O 1
ATOM 1039 N N . LEU A 1 132 ? 2.968 5.325 -2.616 1.00 96.69 132 LEU A N 1
ATOM 1040 C CA . LEU A 1 132 ? 3.116 4.399 -3.744 1.00 96.69 132 LEU A CA 1
ATOM 1041 C C . LEU A 1 132 ? 2.093 3.253 -3.660 1.00 96.69 132 LEU A C 1
ATOM 1043 O O . LEU A 1 132 ? 1.342 3.026 -4.607 1.00 96.69 132 LEU A O 1
ATOM 1047 N N . PHE A 1 133 ? 2.044 2.547 -2.527 1.00 97.38 133 PHE A N 1
ATOM 1048 C CA . PHE A 1 133 ? 1.123 1.419 -2.359 1.00 97.38 133 PHE A CA 1
ATOM 1049 C C . PHE A 1 133 ? -0.340 1.860 -2.387 1.00 97.38 133 PHE A C 1
ATOM 1051 O O . PHE A 1 133 ? -1.146 1.253 -3.092 1.00 97.38 133 PHE A O 1
ATOM 1058 N N . LEU A 1 134 ? -0.667 2.933 -1.661 1.00 98.00 134 LEU A N 1
ATOM 1059 C CA . LEU A 1 134 ? -2.032 3.442 -1.586 1.00 98.00 134 LEU A CA 1
ATOM 1060 C C . LEU A 1 134 ? -2.531 3.912 -2.955 1.00 98.00 134 LEU A C 1
ATOM 1062 O O . LEU A 1 134 ? -3.622 3.534 -3.369 1.00 98.00 134 LEU A O 1
ATOM 1066 N N . THR A 1 135 ? -1.738 4.703 -3.678 1.00 98.19 135 THR A N 1
ATOM 1067 C CA . THR A 1 135 ? -2.116 5.212 -4.999 1.00 98.19 135 THR A CA 1
ATOM 1068 C C . THR A 1 135 ? -2.302 4.072 -5.990 1.00 98.19 135 THR A C 1
ATOM 1070 O O . THR A 1 135 ? -3.330 4.038 -6.658 1.00 98.19 135 THR A O 1
ATOM 1073 N N . ALA A 1 136 ? -1.384 3.101 -6.050 1.00 98.06 136 ALA A N 1
ATOM 1074 C CA . ALA A 1 136 ? -1.534 1.953 -6.946 1.00 98.06 136 ALA A CA 1
ATOM 1075 C C . ALA A 1 136 ? -2.837 1.174 -6.673 1.00 98.06 136 ALA A C 1
ATOM 1077 O O . ALA A 1 136 ? -3.588 0.874 -7.600 1.00 98.06 136 ALA A O 1
ATOM 1078 N N . ALA A 1 137 ? -3.147 0.915 -5.398 1.00 97.81 137 ALA A N 1
ATOM 1079 C CA . ALA A 1 137 ? -4.359 0.199 -5.009 1.00 97.81 137 ALA A CA 1
ATOM 1080 C C . ALA A 1 137 ? -5.646 1.014 -5.218 1.00 97.81 137 ALA A C 1
ATOM 1082 O O . ALA A 1 137 ? -6.683 0.436 -5.518 1.00 97.81 137 ALA A O 1
ATOM 1083 N N . LEU A 1 138 ? -5.610 2.343 -5.088 1.00 97.75 138 LEU A N 1
ATOM 1084 C CA . LEU A 1 138 ? -6.760 3.204 -5.395 1.00 97.75 138 LEU A CA 1
ATOM 1085 C C . LEU A 1 138 ? -7.025 3.335 -6.902 1.00 97.75 138 LEU A C 1
ATOM 1087 O O . LEU A 1 138 ? -8.140 3.683 -7.284 1.00 97.75 138 LEU A O 1
ATOM 1091 N N . LEU A 1 139 ? -6.018 3.107 -7.749 1.00 97.38 139 LEU A N 1
ATOM 1092 C CA . LEU A 1 139 ? -6.170 3.172 -9.203 1.00 97.38 139 LEU A CA 1
ATOM 1093 C C . LEU A 1 139 ? -6.821 1.910 -9.766 1.00 97.38 139 LEU A C 1
ATOM 1095 O O . LEU A 1 139 ? -7.741 2.011 -10.574 1.00 97.38 139 LEU A O 1
ATOM 1099 N N . GLU A 1 140 ? -6.314 0.739 -9.380 1.00 97.06 140 GLU A N 1
ATOM 1100 C CA . GLU A 1 140 ? -6.665 -0.534 -10.028 1.00 97.06 140 GLU A CA 1
ATOM 1101 C C . GLU A 1 140 ? -6.706 -1.715 -9.048 1.00 97.06 140 GLU A C 1
ATOM 1103 O O . GLU A 1 140 ? -6.667 -2.868 -9.469 1.00 97.06 140 GLU A O 1
ATOM 1108 N N . GLY A 1 141 ? -6.755 -1.450 -7.744 1.00 96.38 141 GLY A N 1
ATOM 1109 C CA . GLY A 1 141 ? -6.890 -2.465 -6.705 1.00 96.38 141 GLY A CA 1
ATOM 1110 C C . GLY A 1 141 ? -8.089 -2.191 -5.801 1.00 96.38 141 GLY A C 1
ATOM 1111 O O . GLY A 1 141 ? -9.091 -1.590 -6.189 1.00 96.38 141 GLY A O 1
ATOM 1112 N N . THR A 1 142 ? -7.983 -2.644 -4.561 1.00 96.94 142 THR A N 1
ATOM 1113 C CA . THR A 1 142 ? -8.987 -2.435 -3.524 1.00 96.94 142 THR A CA 1
ATOM 1114 C C . THR A 1 142 ? -8.297 -2.029 -2.237 1.00 96.94 142 THR A C 1
ATOM 1116 O O . THR A 1 142 ? -7.344 -2.672 -1.796 1.00 96.94 142 THR A O 1
ATOM 1119 N N . THR A 1 143 ? -8.788 -0.958 -1.617 1.00 97.94 143 THR A N 1
ATOM 1120 C CA . THR A 1 143 ? -8.261 -0.456 -0.346 1.00 97.94 143 THR A CA 1
ATOM 1121 C C . THR A 1 143 ? -9.359 -0.454 0.701 1.00 97.94 143 THR A C 1
ATOM 1123 O O . THR A 1 143 ? -10.409 0.143 0.489 1.00 97.94 143 THR A O 1
ATOM 1126 N N . HIS A 1 144 ? -9.104 -1.065 1.856 1.00 97.94 144 HIS A N 1
ATOM 1127 C CA . HIS A 1 144 ? -9.946 -0.906 3.041 1.00 97.94 144 HIS A CA 1
ATOM 1128 C C . HIS A 1 144 ? -9.168 -0.196 4.139 1.00 97.94 144 HIS A C 1
ATOM 1130 O O . HIS A 1 144 ? -7.985 -0.466 4.345 1.00 97.94 144 HIS A O 1
ATOM 1136 N N . VAL A 1 145 ? -9.842 0.686 4.869 1.00 98.19 145 VAL A N 1
ATOM 1137 C CA . VAL A 1 145 ? -9.281 1.395 6.021 1.00 98.19 145 VAL A CA 1
ATOM 1138 C C . VAL A 1 145 ? -10.007 1.011 7.297 1.00 98.19 145 VAL A C 1
ATOM 1140 O O . VAL A 1 145 ? -11.184 0.653 7.274 1.00 98.19 145 VAL A O 1
ATOM 1143 N N . ALA A 1 146 ? -9.290 1.081 8.415 1.00 97.81 146 ALA A N 1
ATOM 1144 C CA . ALA A 1 146 ? -9.870 1.004 9.746 1.00 97.81 146 ALA A CA 1
ATOM 1145 C C . ALA A 1 146 ? -9.877 2.399 10.363 1.00 97.81 146 ALA A C 1
ATOM 1147 O O . ALA A 1 146 ? -8.833 3.046 10.431 1.00 97.81 146 ALA A O 1
ATOM 1148 N N . GLU A 1 147 ? -11.033 2.828 10.844 1.00 97.69 147 GLU A N 1
ATOM 1149 C CA . GLU A 1 147 ? -11.230 4.085 11.554 1.00 97.69 147 GLU A CA 1
ATOM 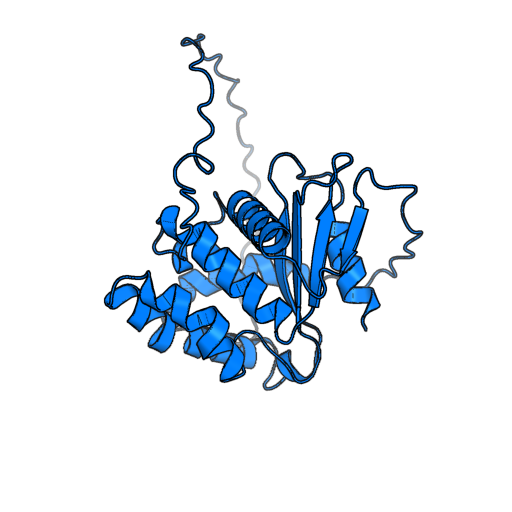1150 C C . GLU A 1 147 ? -11.519 3.804 13.024 1.00 97.69 147 GLU A C 1
ATOM 1152 O O . GLU A 1 147 ? -12.261 2.875 13.348 1.00 97.69 147 GLU A O 1
ATOM 1157 N N . ASP A 1 148 ? -10.935 4.588 13.924 1.00 95.81 148 ASP A N 1
ATOM 1158 C CA . ASP A 1 148 ? -11.289 4.548 15.341 1.00 95.81 148 ASP A CA 1
ATOM 1159 C C . ASP A 1 148 ? -12.629 5.254 15.628 1.00 95.81 148 ASP A C 1
ATOM 1161 O O . ASP A 1 148 ? -13.307 5.765 14.737 1.00 95.81 148 ASP A O 1
ATOM 1165 N N . SER A 1 149 ? -13.031 5.295 16.901 1.00 94.12 149 SER A N 1
ATOM 1166 C CA . SER A 1 149 ? -14.281 5.941 17.322 1.00 94.12 149 SER A CA 1
ATOM 1167 C C . SER A 1 149 ? -14.329 7.455 17.079 1.00 94.12 149 SER A C 1
ATOM 1169 O O . SER A 1 149 ? -15.404 8.037 17.176 1.00 94.12 149 SER A O 1
ATOM 1171 N N . ALA A 1 150 ? -13.187 8.096 16.816 1.00 94.44 150 ALA A N 1
ATOM 1172 C CA . ALA A 1 150 ? -13.099 9.511 16.465 1.00 94.44 150 ALA A CA 1
ATOM 1173 C C . ALA A 1 150 ? -13.099 9.737 14.940 1.00 94.44 150 ALA A C 1
ATOM 1175 O O . ALA A 1 150 ? -12.993 10.878 14.498 1.00 94.44 150 ALA A O 1
ATOM 1176 N N . GLY A 1 151 ? -13.207 8.671 14.138 1.00 94.75 151 GLY A N 1
ATOM 1177 C CA . GLY A 1 151 ? -13.134 8.735 12.679 1.00 94.75 151 GLY A CA 1
ATOM 1178 C C . GLY A 1 151 ? -11.707 8.867 12.142 1.00 94.75 151 GLY A C 1
ATOM 1179 O O . GLY A 1 151 ? -11.523 9.155 10.962 1.00 94.75 151 GLY A O 1
ATOM 1180 N N . LYS A 1 152 ? -10.676 8.674 12.975 1.00 96.69 152 LYS A N 1
ATOM 1181 C CA . LYS A 1 152 ? -9.283 8.721 12.522 1.00 96.69 152 LYS A CA 1
ATOM 1182 C C . LYS A 1 152 ? -8.917 7.395 11.864 1.00 96.69 152 LYS A C 1
ATOM 1184 O O . LYS A 1 152 ? -9.097 6.340 12.469 1.00 96.69 152 LYS A O 1
ATOM 1189 N N . ILE A 1 153 ? -8.327 7.445 10.669 1.00 98.12 153 ILE A N 1
ATOM 1190 C CA . ILE A 1 153 ? -7.756 6.262 10.014 1.00 98.12 153 ILE A CA 1
ATOM 1191 C C . ILE A 1 153 ? -6.540 5.772 10.815 1.00 98.12 153 ILE A C 1
ATOM 1193 O O . ILE A 1 153 ? -5.582 6.510 11.043 1.00 98.12 153 ILE A O 1
ATOM 1197 N N . VAL A 1 154 ? -6.584 4.511 11.241 1.00 97.62 154 VAL A N 1
ATOM 1198 C CA . VAL A 1 154 ? -5.571 3.854 12.088 1.00 97.62 154 VAL A CA 1
ATOM 1199 C C . VAL A 1 154 ? -4.956 2.619 11.432 1.00 97.62 154 VAL A C 1
ATOM 1201 O O . VAL A 1 154 ? -4.143 1.925 12.039 1.00 97.62 154 VAL A O 1
ATOM 1204 N N . GLY A 1 155 ? -5.327 2.320 10.194 1.00 97.25 155 GLY A N 1
ATOM 1205 C CA . GLY A 1 155 ? -4.743 1.239 9.416 1.00 97.25 155 GLY A CA 1
ATOM 1206 C C . GLY A 1 155 ? -5.371 1.140 8.037 1.00 97.25 155 GLY A C 1
ATOM 1207 O O . GLY A 1 155 ? -6.463 1.662 7.811 1.00 97.25 155 GLY A O 1
ATOM 1208 N N . ALA A 1 156 ? -4.688 0.440 7.140 1.00 98.12 156 ALA A N 1
ATOM 1209 C CA . ALA A 1 156 ? -5.166 0.164 5.795 1.00 98.12 156 ALA A CA 1
ATOM 1210 C C . ALA A 1 156 ? -4.700 -1.213 5.312 1.00 98.12 156 ALA A C 1
ATOM 1212 O O . ALA A 1 156 ? -3.628 -1.689 5.695 1.00 98.12 156 ALA A O 1
ATOM 1213 N N . ILE A 1 157 ? -5.494 -1.826 4.442 1.00 97.81 157 ILE A N 1
ATOM 1214 C CA . ILE A 1 157 ? -5.143 -3.013 3.668 1.00 97.81 157 ILE A CA 1
ATOM 1215 C C . ILE A 1 157 ? -5.388 -2.740 2.186 1.00 97.81 157 ILE A C 1
ATOM 1217 O O . ILE A 1 157 ? -6.392 -2.130 1.827 1.00 97.81 157 ILE A O 1
ATOM 1221 N N . MET A 1 158 ? -4.454 -3.180 1.351 1.00 97.88 158 MET A N 1
ATOM 1222 C CA . MET A 1 158 ? -4.440 -2.992 -0.094 1.00 97.88 158 MET A CA 1
ATOM 1223 C C . MET A 1 158 ? -4.267 -4.344 -0.775 1.00 97.88 158 MET A C 1
ATOM 1225 O O . MET A 1 158 ? -3.303 -5.065 -0.496 1.00 97.88 158 MET A O 1
ATOM 1229 N N . SER A 1 159 ? -5.187 -4.676 -1.669 1.00 97.25 159 SER A N 1
ATOM 1230 C CA . SER A 1 159 ? -5.193 -5.920 -2.436 1.00 97.25 159 SER A CA 1
ATOM 1231 C C . SER A 1 159 ? -5.481 -5.656 -3.908 1.00 97.25 159 SER A C 1
ATOM 1233 O O . SER A 1 159 ? -6.033 -4.618 -4.264 1.00 97.25 159 SER A O 1
ATOM 1235 N N . PHE A 1 160 ? -5.120 -6.612 -4.751 1.00 97.19 160 PHE A N 1
ATOM 1236 C CA . PHE A 1 160 ? -5.413 -6.614 -6.180 1.00 97.19 160 PHE A CA 1
ATOM 1237 C C . PHE A 1 160 ? -6.121 -7.924 -6.520 1.00 97.19 160 PHE A C 1
ATOM 1239 O O . PHE A 1 160 ? -5.781 -8.973 -5.965 1.00 97.19 160 PHE A O 1
ATOM 1246 N N . GLY A 1 161 ? -7.153 -7.835 -7.357 1.00 95.69 161 GLY A N 1
ATOM 1247 C CA . GLY A 1 161 ? -7.909 -8.992 -7.831 1.00 95.69 161 GLY A CA 1
ATOM 1248 C C . GLY A 1 161 ? -7.357 -9.550 -9.145 1.00 95.69 161 GLY A C 1
ATOM 1249 O O . GLY A 1 161 ? -6.380 -9.021 -9.674 1.00 95.69 161 GLY A O 1
ATOM 1250 N N . PRO A 1 162 ? -8.002 -10.585 -9.709 1.00 95.69 162 PRO A N 1
ATOM 1251 C CA . PRO A 1 162 ? -7.593 -11.148 -10.988 1.00 95.69 162 PRO A CA 1
ATOM 1252 C C . PRO A 1 162 ? -7.564 -10.109 -12.120 1.00 95.69 162 PRO A C 1
ATOM 1254 O O . PRO A 1 162 ? -8.430 -9.237 -12.212 1.00 95.69 162 PRO A O 1
ATOM 1257 N N . GLY A 1 163 ? -6.572 -10.224 -13.001 1.00 95.38 163 GLY A N 1
ATOM 1258 C CA . GLY A 1 163 ? -6.330 -9.347 -14.146 1.00 95.38 163 GLY A CA 1
ATOM 1259 C C . GLY A 1 163 ? -5.530 -8.079 -13.834 1.00 95.38 163 GLY A C 1
ATOM 1260 O O . GLY A 1 163 ? -5.240 -7.317 -14.753 1.00 95.38 163 GLY A O 1
ATOM 1261 N N . THR A 1 164 ? -5.161 -7.839 -12.574 1.00 94.69 164 THR A N 1
ATOM 1262 C CA . THR A 1 164 ? -4.399 -6.656 -12.155 1.00 94.69 164 THR A CA 1
ATOM 1263 C C . THR A 1 164 ? -3.388 -7.016 -11.073 1.00 94.69 164 THR A C 1
ATOM 1265 O O . THR A 1 164 ? -3.592 -7.936 -10.289 1.00 94.69 164 THR A O 1
ATOM 1268 N N . GLU A 1 165 ? -2.272 -6.297 -11.035 1.00 94.88 165 GLU A N 1
ATOM 1269 C CA . GLU A 1 165 ? -1.184 -6.531 -10.089 1.00 94.88 165 GLU A CA 1
ATOM 1270 C C . GLU A 1 165 ? -0.494 -5.210 -9.742 1.00 94.88 165 GLU A C 1
ATOM 1272 O O . GLU A 1 165 ? -0.613 -4.203 -10.454 1.00 94.88 165 GLU A O 1
ATOM 1277 N N . PHE A 1 166 ? 0.233 -5.204 -8.628 1.00 95.94 166 PHE A N 1
ATOM 1278 C CA . PHE A 1 166 ? 0.970 -4.029 -8.191 1.00 95.94 166 PHE A CA 1
ATOM 1279 C C . PHE A 1 166 ? 2.068 -3.635 -9.193 1.00 95.94 166 PHE A C 1
ATOM 1281 O O . PHE A 1 166 ? 2.988 -4.397 -9.476 1.00 95.94 166 PHE A O 1
ATOM 1288 N N . LEU A 1 167 ? 1.991 -2.397 -9.678 1.00 95.56 167 LEU A N 1
ATOM 1289 C CA . LEU A 1 167 ? 2.845 -1.790 -10.703 1.00 95.56 167 LEU A CA 1
ATOM 1290 C C . LEU A 1 167 ? 2.825 -2.514 -12.056 1.00 95.56 167 LEU A C 1
ATOM 1292 O O . LEU A 1 167 ? 3.774 -2.388 -12.834 1.00 95.56 167 LEU A O 1
ATOM 1296 N N . HIS A 1 168 ? 1.725 -3.207 -12.368 1.00 91.44 168 HIS A N 1
ATOM 1297 C CA . HIS A 1 168 ? 1.534 -3.873 -13.657 1.00 91.44 168 HIS A CA 1
ATOM 1298 C C . HIS A 1 168 ? 1.425 -2.863 -14.812 1.00 91.44 168 HIS A C 1
ATOM 1300 O O . HIS A 1 168 ? 2.126 -2.953 -15.825 1.00 91.44 168 HIS A O 1
ATOM 1306 N N . THR A 1 169 ? 0.563 -1.856 -14.645 1.00 95.44 169 THR A N 1
ATOM 1307 C CA . THR A 1 169 ? 0.138 -0.963 -15.728 1.00 95.44 169 THR A CA 1
ATOM 1308 C C . THR A 1 169 ? 1.003 0.287 -15.849 1.00 95.44 169 THR A C 1
ATOM 1310 O O . THR A 1 169 ? 1.625 0.754 -14.891 1.00 95.44 169 THR A O 1
ATOM 1313 N N . THR A 1 170 ? 1.015 0.879 -17.048 1.00 97.19 170 THR A N 1
ATOM 1314 C CA . THR A 1 170 ? 1.647 2.186 -17.291 1.00 97.19 170 THR A CA 1
ATOM 1315 C C . THR A 1 170 ? 1.078 3.256 -16.364 1.00 97.19 170 THR A C 1
ATOM 1317 O O . THR A 1 170 ? 1.836 4.026 -15.784 1.00 97.19 170 THR A O 1
ATOM 1320 N N . ARG A 1 171 ? -0.240 3.238 -16.140 1.00 97.44 171 ARG A N 1
ATOM 1321 C CA . ARG A 1 171 ? -0.924 4.199 -15.275 1.00 97.44 171 ARG A CA 1
ATOM 1322 C C . ARG A 1 171 ? -0.413 4.145 -13.836 1.00 97.44 171 ARG A C 1
ATOM 1324 O O . ARG A 1 171 ? -0.074 5.180 -13.274 1.00 97.44 171 ARG A O 1
ATOM 1331 N N . GLN A 1 172 ? -0.284 2.953 -13.248 1.00 97.38 172 GLN A N 1
ATOM 1332 C CA . GLN A 1 172 ? 0.298 2.818 -11.908 1.00 97.38 172 GLN A CA 1
ATOM 1333 C C . GLN A 1 172 ? 1.765 3.268 -11.869 1.00 97.38 172 GLN A C 1
ATOM 1335 O O . GLN A 1 172 ? 2.195 3.901 -10.904 1.00 97.38 172 GLN A O 1
ATOM 1340 N N . LYS A 1 173 ? 2.549 2.974 -12.913 1.00 97.06 173 LYS A N 1
ATOM 1341 C CA . LYS A 1 173 ? 3.956 3.399 -12.981 1.00 97.06 173 LYS A CA 1
ATOM 1342 C C . LYS A 1 173 ? 4.087 4.923 -13.028 1.00 97.06 173 LYS A C 1
ATOM 1344 O O . LYS A 1 173 ? 4.935 5.478 -12.338 1.00 97.06 173 LYS A O 1
ATOM 1349 N N . GLU A 1 174 ? 3.240 5.597 -13.793 1.00 97.94 174 GLU A N 1
ATOM 1350 C CA . GLU A 1 174 ? 3.257 7.055 -13.931 1.00 97.94 174 GLU A CA 1
ATOM 1351 C C . GLU A 1 174 ? 2.689 7.767 -12.698 1.00 97.94 174 GLU A C 1
ATOM 1353 O O . GLU A 1 174 ? 3.306 8.700 -12.191 1.00 97.94 174 GLU A O 1
ATOM 1358 N N . GLU A 1 175 ? 1.541 7.322 -12.183 1.00 97.81 175 GLU A N 1
ATOM 1359 C CA . GLU A 1 175 ? 0.835 8.022 -11.102 1.00 97.81 175 GLU A CA 1
ATOM 1360 C C . GLU A 1 175 ? 1.311 7.618 -9.696 1.00 97.81 175 GLU A C 1
ATOM 1362 O O . GLU A 1 175 ? 1.231 8.425 -8.769 1.00 97.81 175 GLU A O 1
ATOM 1367 N N . ALA A 1 176 ? 1.810 6.390 -9.509 1.00 97.19 176 ALA A N 1
ATOM 1368 C CA . ALA A 1 176 ? 2.242 5.890 -8.201 1.00 97.19 176 ALA A CA 1
ATOM 1369 C C . ALA A 1 176 ? 3.771 5.779 -8.079 1.00 97.19 176 ALA A C 1
ATOM 1371 O O . ALA A 1 176 ? 4.344 6.295 -7.118 1.00 97.19 176 ALA A O 1
ATOM 1372 N N . LEU A 1 177 ? 4.448 5.131 -9.038 1.00 96.69 177 LEU A N 1
ATOM 1373 C CA . LEU A 1 177 ? 5.894 4.871 -8.948 1.00 96.69 177 LEU A CA 1
ATOM 1374 C C . LEU A 1 177 ? 6.749 6.103 -9.259 1.00 96.69 177 LEU A C 1
ATOM 1376 O O . LEU A 1 177 ? 7.670 6.400 -8.498 1.00 96.69 177 LEU A O 1
ATOM 1380 N N . ALA A 1 178 ? 6.462 6.833 -10.338 1.00 97.31 178 ALA A N 1
ATOM 1381 C CA . ALA A 1 178 ? 7.284 7.969 -10.755 1.00 97.31 178 ALA A CA 1
ATOM 1382 C C . ALA A 1 178 ? 7.435 9.055 -9.666 1.00 97.31 178 ALA A C 1
ATOM 1384 O O . ALA A 1 178 ? 8.565 9.509 -9.461 1.00 97.31 178 ALA A O 1
ATOM 1385 N N . PRO A 1 179 ? 6.388 9.421 -8.890 1.00 96.06 179 PRO A N 1
ATOM 1386 C CA . PRO A 1 179 ? 6.542 10.338 -7.762 1.00 96.06 179 PRO A CA 1
ATOM 1387 C C . PRO A 1 179 ? 7.513 9.842 -6.686 1.00 96.06 179 PRO A C 1
ATOM 1389 O O . PRO A 1 179 ? 8.275 10.642 -6.151 1.00 96.06 179 PRO A O 1
ATOM 1392 N N . LEU A 1 180 ? 7.530 8.536 -6.381 1.00 94.19 180 LEU A N 1
ATOM 1393 C CA . LEU A 1 180 ? 8.514 7.976 -5.451 1.00 94.19 180 LEU A CA 1
ATOM 1394 C C . LEU A 1 180 ? 9.926 8.086 -6.035 1.00 94.19 180 LEU A C 1
ATOM 1396 O O . LEU A 1 180 ? 10.832 8.556 -5.352 1.00 94.19 180 LEU A O 1
ATOM 1400 N N . LEU A 1 181 ? 10.113 7.684 -7.295 1.00 94.88 181 LEU A N 1
ATOM 1401 C CA . LEU A 1 181 ? 11.421 7.712 -7.956 1.00 94.88 181 LEU A CA 1
ATOM 1402 C C . LEU A 1 181 ? 12.016 9.123 -8.026 1.00 94.88 181 LEU A C 1
ATOM 1404 O O . LEU A 1 181 ? 13.229 9.263 -7.913 1.00 94.88 181 LEU A O 1
ATOM 1408 N N . ALA A 1 182 ? 11.177 10.152 -8.171 1.00 95.25 182 ALA A N 1
ATOM 1409 C CA . ALA A 1 182 ? 11.599 11.551 -8.184 1.00 95.25 182 ALA A CA 1
ATOM 1410 C C . ALA A 1 182 ? 12.129 12.045 -6.824 1.00 95.25 182 ALA A C 1
ATOM 1412 O O . ALA A 1 182 ? 12.891 13.009 -6.780 1.00 95.25 182 ALA A O 1
ATOM 1413 N N . CYS A 1 183 ? 11.734 11.405 -5.720 1.00 91.69 183 CYS A N 1
ATOM 1414 C CA . CYS A 1 183 ? 12.228 11.735 -4.383 1.00 91.69 183 CYS A CA 1
ATOM 1415 C C . CYS A 1 183 ? 13.519 10.991 -4.017 1.00 91.69 183 CYS A C 1
ATOM 1417 O O . CYS A 1 183 ? 14.210 11.412 -3.094 1.00 91.69 183 CYS A O 1
ATOM 1419 N N . LEU A 1 184 ? 13.831 9.885 -4.693 1.00 89.62 184 LEU A N 1
ATOM 1420 C CA . LEU A 1 184 ? 14.989 9.048 -4.390 1.00 89.62 184 LEU A CA 1
ATOM 1421 C C . LEU A 1 184 ? 16.250 9.562 -5.092 1.00 89.62 184 LEU A C 1
ATOM 1423 O O . LEU A 1 184 ? 16.194 10.159 -6.166 1.00 89.62 184 LEU A O 1
ATOM 1427 N N . ASP A 1 185 ? 17.418 9.268 -4.521 1.00 90.44 185 ASP A N 1
ATOM 1428 C CA . ASP A 1 185 ? 18.679 9.491 -5.223 1.00 90.44 185 ASP A CA 1
ATOM 1429 C C . ASP A 1 185 ? 18.793 8.581 -6.463 1.00 90.44 185 ASP A C 1
ATOM 1431 O O . ASP A 1 185 ? 18.197 7.501 -6.533 1.00 90.44 185 ASP A O 1
ATOM 1435 N N . ASN A 1 186 ? 19.605 8.998 -7.440 1.00 93.38 186 ASN A N 1
ATOM 1436 C CA . ASN A 1 186 ? 19.753 8.295 -8.719 1.00 93.38 186 ASN A CA 1
ATOM 1437 C C . ASN A 1 186 ? 20.112 6.812 -8.558 1.00 93.38 186 ASN A C 1
ATOM 1439 O O . ASN A 1 186 ? 19.658 5.985 -9.348 1.00 93.38 186 ASN A O 1
ATOM 1443 N N . ARG A 1 187 ? 20.925 6.457 -7.553 1.00 92.12 187 ARG A N 1
ATOM 1444 C CA . ARG A 1 187 ? 21.345 5.070 -7.342 1.00 92.12 187 ARG A CA 1
ATOM 1445 C C . ARG A 1 187 ? 20.185 4.235 -6.813 1.00 92.12 187 ARG A C 1
ATOM 1447 O O . ARG A 1 187 ? 19.959 3.143 -7.330 1.00 92.12 187 ARG A O 1
ATOM 1454 N N . THR A 1 188 ? 19.455 4.736 -5.820 1.00 89.38 188 THR A N 1
ATOM 1455 C CA . THR A 1 188 ? 18.295 4.034 -5.253 1.00 89.38 188 THR A CA 1
ATOM 1456 C C . THR A 1 188 ? 17.164 3.911 -6.276 1.00 89.38 188 THR A C 1
ATOM 1458 O O . THR A 1 188 ? 16.601 2.830 -6.435 1.00 89.38 188 THR A O 1
ATOM 1461 N N . SER A 1 189 ? 16.883 4.976 -7.032 1.00 92.62 189 SER A N 1
ATOM 1462 C CA . SER A 1 189 ? 15.890 4.979 -8.115 1.00 92.62 189 SER A CA 1
ATOM 1463 C C . SER A 1 189 ? 16.233 3.967 -9.221 1.00 92.62 189 SER A C 1
ATOM 1465 O O . SER A 1 189 ? 15.386 3.161 -9.629 1.00 92.62 189 SER A O 1
ATOM 1467 N N . TRP A 1 190 ? 17.502 3.933 -9.651 1.00 94.88 190 TRP A N 1
ATOM 1468 C CA . TRP A 1 190 ? 17.981 2.958 -10.632 1.00 94.88 190 TRP A CA 1
ATOM 1469 C C . TRP A 1 190 ? 17.867 1.523 -10.112 1.00 94.88 190 TRP A C 1
ATOM 1471 O O . TRP A 1 190 ? 17.350 0.668 -10.830 1.00 94.88 190 TRP A O 1
ATOM 1481 N N . TRP A 1 191 ? 18.302 1.268 -8.873 1.00 93.19 191 TRP A N 1
ATOM 1482 C CA . TRP A 1 191 ? 18.222 -0.053 -8.245 1.00 93.19 191 TRP A CA 1
ATOM 1483 C C . TRP A 1 191 ? 16.776 -0.543 -8.131 1.00 93.19 191 TRP A C 1
ATOM 1485 O O . TRP A 1 191 ? 16.484 -1.679 -8.505 1.00 93.19 191 TRP A O 1
ATOM 1495 N N . LEU A 1 192 ? 15.861 0.316 -7.672 1.00 91.44 192 LEU A N 1
ATOM 1496 C CA . LEU A 1 192 ? 14.452 -0.037 -7.508 1.00 91.44 192 LEU A CA 1
ATOM 1497 C C . LEU A 1 192 ? 13.822 -0.450 -8.849 1.00 91.44 192 LEU A C 1
ATOM 1499 O O . LEU A 1 192 ? 13.130 -1.463 -8.925 1.00 91.44 192 LEU A O 1
ATOM 1503 N N . THR A 1 193 ? 14.110 0.312 -9.907 1.00 93.81 193 THR A N 1
ATOM 1504 C CA . THR A 1 193 ? 13.499 0.138 -11.234 1.00 93.81 193 THR A CA 1
ATOM 1505 C C . THR A 1 193 ? 14.117 -1.006 -12.036 1.00 93.81 193 THR A C 1
ATOM 1507 O O . T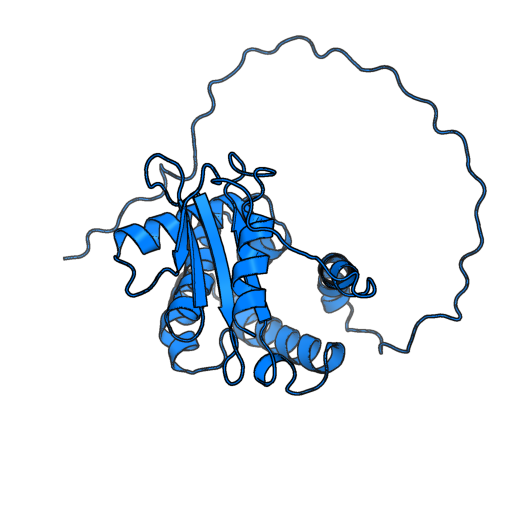HR A 1 193 ? 13.396 -1.755 -12.689 1.00 93.81 193 THR A O 1
ATOM 1510 N N . ASN A 1 194 ? 15.446 -1.136 -12.017 1.00 95.06 194 ASN A N 1
ATOM 1511 C CA . ASN A 1 194 ? 16.171 -2.039 -12.918 1.00 95.06 194 ASN A CA 1
ATOM 1512 C C . ASN A 1 194 ? 16.578 -3.358 -12.258 1.00 95.06 194 ASN A C 1
ATOM 1514 O O . ASN A 1 194 ? 16.827 -4.326 -12.970 1.00 95.06 194 ASN A O 1
ATOM 1518 N N . GLU A 1 195 ? 16.649 -3.413 -10.925 1.00 94.06 195 GLU A N 1
ATOM 1519 C CA . GLU A 1 195 ? 16.962 -4.647 -10.201 1.00 94.06 195 GLU A CA 1
ATOM 1520 C C . GLU A 1 195 ? 15.761 -5.126 -9.390 1.00 94.06 195 GLU A C 1
ATOM 1522 O O . GLU A 1 195 ? 15.196 -6.163 -9.714 1.00 94.06 195 GLU A O 1
ATOM 1527 N N . PHE A 1 196 ? 15.332 -4.375 -8.371 1.00 91.81 196 PHE A N 1
ATOM 1528 C CA . PHE A 1 196 ? 14.377 -4.875 -7.378 1.00 91.81 196 PHE A CA 1
ATOM 1529 C C . PHE A 1 196 ? 13.034 -5.300 -7.982 1.00 91.81 196 PHE A C 1
ATOM 1531 O O . PHE A 1 196 ? 12.620 -6.436 -7.766 1.00 91.81 196 PHE A O 1
ATOM 1538 N N . ILE A 1 197 ? 12.351 -4.419 -8.724 1.00 92.19 197 ILE A N 1
ATOM 1539 C CA . ILE A 1 197 ? 11.016 -4.718 -9.267 1.00 92.19 197 ILE A CA 1
ATOM 1540 C C . ILE A 1 197 ? 11.057 -5.914 -10.247 1.00 92.19 197 ILE A C 1
ATOM 1542 O O . ILE A 1 197 ? 10.290 -6.858 -10.036 1.00 92.19 197 ILE A O 1
ATOM 1546 N N . PRO A 1 198 ? 11.949 -5.954 -11.264 1.00 93.06 198 PRO A N 1
ATOM 1547 C CA . PRO A 1 198 ? 12.048 -7.106 -12.168 1.00 93.06 198 PRO A CA 1
ATOM 1548 C C . PRO A 1 198 ? 12.429 -8.412 -11.460 1.00 93.06 198 PRO A C 1
ATOM 1550 O O . PRO A 1 198 ? 11.864 -9.472 -11.742 1.00 93.06 198 PRO A O 1
ATOM 1553 N N . GLU A 1 199 ? 13.376 -8.345 -10.521 1.00 94.19 199 GLU A N 1
ATOM 1554 C CA . GLU A 1 199 ? 13.814 -9.505 -9.743 1.00 94.19 199 GLU A CA 1
ATOM 1555 C C . GLU A 1 199 ? 12.698 -10.043 -8.842 1.00 94.19 199 GLU A C 1
ATOM 1557 O O . GLU A 1 199 ? 12.531 -11.258 -8.732 1.00 94.19 199 GLU A O 1
ATOM 1562 N N . TYR A 1 200 ? 11.913 -9.155 -8.228 1.00 91.00 200 TYR A N 1
ATOM 1563 C CA . TYR A 1 200 ? 10.775 -9.521 -7.390 1.00 91.00 200 TYR A CA 1
ATOM 1564 C C . TYR A 1 200 ? 9.662 -10.190 -8.204 1.00 91.00 200 TYR A C 1
ATOM 1566 O O . TYR A 1 200 ? 9.170 -11.240 -7.798 1.00 91.00 200 TYR A O 1
ATOM 1574 N N . SER A 1 201 ? 9.324 -9.649 -9.378 1.00 90.31 201 SER A N 1
ATOM 1575 C CA . SER A 1 201 ? 8.363 -10.270 -10.302 1.00 90.31 201 SER A CA 1
ATOM 1576 C C . SER A 1 201 ? 8.817 -11.675 -10.724 1.00 90.31 201 SER A C 1
ATOM 1578 O O . SER A 1 201 ? 8.083 -12.644 -10.537 1.00 90.31 201 SER A O 1
ATOM 1580 N N . THR A 1 202 ? 10.079 -11.822 -11.147 1.00 92.69 202 THR A N 1
ATOM 1581 C CA . THR A 1 202 ? 10.663 -13.131 -11.504 1.00 92.69 202 THR A CA 1
ATOM 1582 C C . THR A 1 202 ? 10.631 -14.115 -10.327 1.00 92.69 202 THR A C 1
ATOM 1584 O O . THR A 1 202 ? 10.353 -15.309 -10.480 1.00 92.69 202 THR A O 1
ATOM 1587 N N . PHE A 1 203 ? 10.925 -13.627 -9.120 1.00 93.50 203 PHE A N 1
ATOM 1588 C CA . PHE A 1 203 ? 10.866 -14.431 -7.906 1.00 93.50 203 PHE A CA 1
ATOM 1589 C C . PHE A 1 203 ? 9.441 -14.917 -7.612 1.00 93.50 203 PHE A C 1
ATOM 1591 O O . PHE A 1 203 ? 9.267 -16.087 -7.267 1.00 93.50 203 PHE A O 1
ATOM 1598 N N . LEU A 1 204 ? 8.427 -14.063 -7.771 1.00 91.94 204 LEU A N 1
ATOM 1599 C CA . LEU A 1 204 ? 7.034 -14.453 -7.568 1.00 91.94 204 LEU A CA 1
ATOM 1600 C C . LEU A 1 204 ? 6.571 -15.476 -8.609 1.00 91.94 204 LEU A C 1
ATOM 1602 O O . LEU A 1 204 ? 6.029 -16.504 -8.209 1.00 91.94 204 LEU A O 1
ATOM 1606 N N . ASP A 1 205 ? 6.871 -15.276 -9.894 1.00 93.12 205 ASP A N 1
ATOM 1607 C CA . ASP A 1 205 ? 6.529 -16.241 -10.952 1.00 93.12 205 ASP A CA 1
ATOM 1608 C C . ASP A 1 205 ? 7.164 -17.613 -10.705 1.00 93.12 205 ASP A C 1
ATOM 1610 O O . ASP A 1 205 ? 6.508 -18.648 -10.823 1.00 93.12 205 ASP A O 1
ATOM 1614 N N . SER A 1 206 ? 8.439 -17.642 -10.310 1.00 95.00 206 SER A N 1
ATOM 1615 C CA . SER A 1 206 ? 9.130 -18.904 -10.011 1.00 95.00 206 SER A CA 1
ATOM 1616 C C . SER A 1 206 ? 8.636 -19.585 -8.730 1.00 95.00 206 SER A C 1
ATOM 1618 O O . SER A 1 206 ? 8.700 -20.810 -8.634 1.00 95.00 206 SER A O 1
ATOM 1620 N N . SER A 1 207 ? 8.149 -18.817 -7.751 1.00 94.94 207 SER A N 1
ATOM 1621 C CA . SER A 1 207 ? 7.722 -19.345 -6.448 1.00 94.94 207 SER A CA 1
ATOM 1622 C C . SER A 1 207 ? 6.257 -19.769 -6.416 1.00 94.94 207 SER A C 1
ATOM 1624 O O . SER A 1 207 ? 5.917 -20.730 -5.730 1.00 94.94 207 SER A O 1
ATOM 1626 N N . LEU A 1 208 ? 5.388 -19.031 -7.106 1.00 94.00 208 LEU A N 1
ATOM 1627 C CA . LEU A 1 208 ? 3.938 -19.233 -7.091 1.00 94.00 208 LEU A CA 1
ATOM 1628 C C . LEU A 1 208 ? 3.439 -19.951 -8.348 1.00 94.00 208 LEU A C 1
ATOM 1630 O O . LEU A 1 208 ? 2.402 -20.603 -8.299 1.00 94.00 208 LEU A O 1
ATOM 1634 N N . GLY A 1 209 ? 4.202 -19.882 -9.439 1.00 95.38 209 GLY A N 1
ATOM 1635 C CA . GLY A 1 209 ? 3.800 -20.327 -10.766 1.00 95.38 209 GLY A CA 1
ATOM 1636 C C . GLY A 1 209 ? 3.539 -19.121 -11.677 1.00 95.38 209 GLY A C 1
ATOM 1637 O O . GLY A 1 209 ? 2.922 -18.152 -11.218 1.00 95.38 209 GLY A O 1
ATOM 1638 N N . PRO A 1 210 ? 3.966 -19.164 -12.953 1.00 94.12 210 PRO A N 1
ATOM 1639 C CA . PRO A 1 210 ? 3.742 -18.068 -13.894 1.00 94.12 210 PRO A CA 1
ATOM 1640 C C . PRO A 1 210 ? 2.264 -17.678 -13.979 1.00 94.12 210 PRO A C 1
ATOM 1642 O O . PRO A 1 210 ? 1.408 -18.553 -14.101 1.00 94.12 210 PRO A O 1
ATOM 1645 N N . GLY A 1 211 ? 1.970 -16.377 -13.920 1.00 91.81 211 GLY A N 1
ATOM 1646 C CA . GLY A 1 211 ? 0.606 -15.845 -14.057 1.00 91.81 211 GLY A CA 1
ATOM 1647 C C . GLY A 1 211 ? -0.254 -15.899 -12.789 1.00 91.81 211 GLY A C 1
ATOM 1648 O O . GLY A 1 211 ? -1.306 -15.269 -12.749 1.00 91.81 211 GLY A O 1
ATOM 1649 N N . THR A 1 212 ? 0.207 -16.546 -11.712 1.00 93.94 212 THR A N 1
ATOM 1650 C CA . THR A 1 212 ? -0.592 -16.726 -10.483 1.00 93.94 212 THR A CA 1
ATOM 1651 C C . THR A 1 212 ? -1.093 -15.410 -9.886 1.00 93.94 212 THR A C 1
ATOM 1653 O O . THR A 1 212 ? -2.216 -15.357 -9.391 1.00 93.94 212 THR A O 1
ATOM 1656 N N . LEU A 1 213 ? -0.296 -14.336 -9.926 1.00 92.31 213 LEU A N 1
ATOM 1657 C CA . LEU A 1 213 ? -0.713 -13.029 -9.397 1.00 92.31 213 LEU A CA 1
ATOM 1658 C C . LEU A 1 213 ? -1.866 -12.412 -10.191 1.00 92.31 213 LEU A C 1
ATOM 1660 O O . LEU A 1 213 ? -2.727 -11.773 -9.597 1.00 92.31 213 LEU A O 1
ATOM 1664 N N . LEU A 1 214 ? -1.894 -12.636 -11.506 1.00 94.94 214 LEU A N 1
ATOM 1665 C CA . LEU A 1 214 ? -2.958 -12.166 -12.389 1.00 94.94 214 LEU A CA 1
ATOM 1666 C C . LEU A 1 214 ? -4.187 -13.079 -12.343 1.00 94.94 214 LEU A C 1
ATOM 1668 O O . LEU A 1 214 ? -5.288 -12.619 -12.619 1.00 94.94 214 LEU A O 1
ATOM 1672 N N . ASP A 1 215 ? -4.035 -14.342 -11.954 1.00 95.50 215 ASP A N 1
ATOM 1673 C CA . ASP A 1 215 ? -5.143 -15.297 -11.860 1.00 95.50 215 ASP A CA 1
ATOM 1674 C C . ASP A 1 215 ? -5.779 -15.357 -10.457 1.00 95.50 215 ASP A C 1
ATOM 1676 O O . ASP A 1 215 ? -6.722 -16.118 -10.229 1.00 95.50 215 ASP A O 1
ATOM 1680 N N . SER A 1 216 ? -5.280 -14.577 -9.490 1.00 93.62 216 SER A N 1
ATOM 1681 C CA . SER A 1 216 ? -5.714 -14.656 -8.092 1.00 93.62 216 SER A CA 1
ATOM 1682 C C . SER A 1 216 ? -5.829 -13.303 -7.396 1.00 93.62 216 SER A C 1
ATOM 1684 O O . SER A 1 216 ? -5.280 -12.290 -7.820 1.00 93.62 216 SER A O 1
ATOM 1686 N N . TRP A 1 217 ? -6.547 -13.302 -6.275 1.00 94.19 217 TRP A N 1
ATOM 1687 C CA . TRP A 1 217 ? -6.500 -12.198 -5.327 1.00 94.19 217 TRP A CA 1
ATOM 1688 C C . TRP A 1 217 ? -5.205 -12.245 -4.524 1.00 94.19 217 TRP A C 1
ATOM 1690 O O . TRP A 1 217 ? -4.910 -13.252 -3.878 1.00 94.19 217 TRP A O 1
ATOM 1700 N N . HIS A 1 218 ? -4.473 -11.133 -4.489 1.00 92.56 218 HIS A N 1
ATOM 1701 C CA . HIS A 1 218 ? -3.265 -11.018 -3.682 1.00 92.56 218 HIS A CA 1
ATOM 1702 C C . HIS A 1 218 ? -3.271 -9.779 -2.788 1.00 92.56 218 HIS A C 1
ATOM 1704 O O . HIS A 1 218 ? -3.632 -8.664 -3.172 1.00 92.56 218 HIS A O 1
ATOM 1710 N N . LEU A 1 219 ? -2.849 -10.000 -1.544 1.00 95.50 219 LEU A N 1
ATOM 1711 C CA . LEU A 1 219 ? -2.622 -8.958 -0.557 1.00 95.50 219 LEU A CA 1
ATOM 1712 C C . LEU A 1 219 ? -1.261 -8.309 -0.818 1.00 95.50 219 LEU A C 1
ATOM 1714 O O . LEU A 1 219 ? -0.230 -8.936 -0.582 1.00 95.50 219 LEU A O 1
ATOM 1718 N N . GLN A 1 220 ? -1.260 -7.043 -1.236 1.00 95.12 220 GLN A N 1
ATOM 1719 C CA . GLN A 1 220 ? -0.021 -6.305 -1.467 1.00 95.12 220 GLN A CA 1
ATOM 1720 C C . GLN A 1 220 ? 0.555 -5.744 -0.166 1.00 95.12 220 GLN A C 1
ATOM 1722 O O . GLN A 1 220 ? 1.753 -5.853 0.093 1.00 95.12 220 GLN A O 1
ATOM 1727 N N . LEU A 1 221 ? -0.290 -5.119 0.660 1.00 95.31 221 LEU A N 1
ATOM 1728 C CA . LEU A 1 221 ? 0.160 -4.468 1.885 1.00 95.31 221 LEU A CA 1
ATOM 1729 C C . LEU A 1 221 ? -0.960 -4.380 2.926 1.00 95.31 221 LEU A C 1
ATOM 1731 O O . LEU A 1 221 ? -2.079 -3.994 2.607 1.00 95.31 221 LEU A O 1
ATOM 1735 N N . ALA A 1 222 ? -0.648 -4.669 4.190 1.00 96.12 222 ALA A N 1
ATOM 1736 C CA . ALA A 1 222 ? -1.526 -4.398 5.328 1.00 96.12 222 ALA A CA 1
ATOM 1737 C C . ALA A 1 222 ? -0.735 -3.712 6.444 1.00 96.12 222 ALA A C 1
ATOM 1739 O O . ALA A 1 222 ? 0.269 -4.247 6.916 1.00 96.12 222 ALA A O 1
ATOM 1740 N N . SER A 1 223 ? -1.204 -2.545 6.879 1.00 96.19 223 SER A N 1
ATOM 1741 C CA . SER A 1 223 ? -0.575 -1.740 7.922 1.00 96.19 223 SER A CA 1
ATOM 1742 C C . SER A 1 223 ? -1.581 -1.337 8.986 1.00 96.19 223 SER A C 1
ATOM 1744 O O . SER A 1 223 ? -2.725 -0.997 8.686 1.00 96.19 223 SER A O 1
ATOM 1746 N N . ILE A 1 224 ? -1.153 -1.368 10.243 1.00 96.62 224 ILE A N 1
ATOM 1747 C CA . ILE A 1 224 ? -1.950 -0.944 11.393 1.00 96.62 224 ILE A CA 1
ATOM 1748 C C . ILE A 1 224 ? -1.050 -0.079 12.258 1.00 96.62 224 ILE A C 1
ATOM 1750 O O . ILE A 1 224 ? 0.070 -0.480 12.583 1.00 96.62 224 ILE A O 1
ATOM 1754 N N . HIS A 1 225 ? -1.553 1.083 12.657 1.00 95.06 225 HIS A N 1
ATOM 1755 C CA . HIS A 1 225 ? -0.855 1.975 13.562 1.00 95.06 225 HIS A CA 1
ATOM 1756 C C . HIS A 1 225 ? -0.483 1.223 14.857 1.00 95.06 225 HIS A C 1
ATOM 1758 O O . HIS A 1 225 ? -1.340 0.531 15.420 1.00 95.06 225 HIS A O 1
ATOM 1764 N N . PRO A 1 226 ? 0.757 1.341 15.369 1.00 93.94 226 PRO A N 1
ATOM 1765 C CA . PRO A 1 226 ? 1.236 0.517 16.484 1.00 93.94 226 PRO A CA 1
ATOM 1766 C C . PRO A 1 226 ? 0.380 0.606 17.753 1.00 93.94 226 PRO A C 1
ATOM 1768 O O . PRO A 1 226 ? 0.150 -0.412 18.408 1.00 93.94 226 PRO A O 1
ATOM 1771 N N . ASP A 1 227 ? -0.169 1.784 18.053 1.00 95.00 227 ASP A N 1
ATOM 1772 C CA . ASP A 1 227 ? -1.066 1.999 19.204 1.00 95.00 227 ASP A CA 1
ATOM 1773 C C . ASP A 1 227 ? -2.393 1.228 19.102 1.00 95.00 227 ASP A C 1
ATOM 1775 O O . ASP A 1 227 ? -3.065 0.989 20.104 1.00 95.00 227 ASP A O 1
ATOM 1779 N N . HIS A 1 228 ? -2.750 0.787 17.895 1.00 94.81 228 HIS A N 1
ATOM 1780 C CA . HIS A 1 228 ? -3.940 -0.005 17.605 1.00 94.81 228 HIS A CA 1
ATOM 1781 C C . HIS A 1 228 ? -3.592 -1.464 17.274 1.00 94.81 228 HIS A C 1
ATOM 1783 O O . HIS A 1 228 ? -4.461 -2.233 16.851 1.00 94.81 228 HIS A O 1
ATOM 1789 N N . ALA A 1 229 ? -2.342 -1.893 17.478 1.00 91.06 229 ALA A N 1
ATOM 1790 C CA . ALA A 1 229 ? -1.936 -3.278 17.281 1.00 91.06 229 ALA A CA 1
ATOM 1791 C C . ALA A 1 229 ? -2.650 -4.228 18.262 1.00 91.06 229 ALA A C 1
ATOM 1793 O O . ALA A 1 229 ? -3.076 -3.847 19.351 1.00 91.06 229 ALA A O 1
ATOM 1794 N N . ARG A 1 230 ? -2.758 -5.512 17.886 1.00 90.88 230 ARG A N 1
ATOM 1795 C CA . ARG A 1 230 ? -3.412 -6.570 18.693 1.00 90.88 230 ARG A CA 1
ATOM 1796 C C . ARG A 1 230 ? -4.884 -6.287 19.048 1.00 90.88 230 ARG A C 1
ATOM 1798 O O . ARG A 1 230 ? -5.422 -6.884 19.973 1.00 90.88 230 ARG A O 1
ATOM 1805 N N . SER A 1 231 ? -5.549 -5.429 18.279 1.00 92.56 231 SER A N 1
ATOM 1806 C CA . SER A 1 231 ? -6.961 -5.062 18.455 1.00 92.56 231 SER A CA 1
ATOM 1807 C C . SER A 1 231 ? -7.936 -5.858 17.575 1.00 92.56 231 SER A C 1
ATOM 1809 O O . SER A 1 231 ? -9.144 -5.645 17.632 1.00 92.56 231 SER A O 1
ATOM 1811 N N . GLY A 1 232 ? -7.421 -6.770 16.744 1.00 93.44 232 GLY A N 1
ATOM 1812 C CA . GLY A 1 232 ? -8.218 -7.560 15.802 1.00 93.44 232 GLY A CA 1
ATOM 1813 C C . GLY A 1 232 ? -8.447 -6.908 14.433 1.00 93.44 232 GLY A C 1
ATOM 1814 O O . GLY A 1 232 ? -9.003 -7.577 13.565 1.00 93.44 232 GLY A O 1
ATOM 1815 N N . ILE A 1 233 ? -7.973 -5.673 14.200 1.00 95.56 233 ILE A N 1
ATOM 1816 C CA . ILE A 1 233 ? -8.078 -4.983 12.896 1.00 95.56 233 ILE A CA 1
ATOM 1817 C C . ILE A 1 233 ? -7.493 -5.836 11.764 1.00 95.56 233 ILE A C 1
ATOM 1819 O O . ILE A 1 233 ? -8.172 -6.092 10.778 1.00 95.56 233 ILE A O 1
ATOM 1823 N N . GLY A 1 234 ? -6.273 -6.360 11.933 1.00 94.62 234 GLY A N 1
ATOM 1824 C CA . GLY A 1 234 ? -5.612 -7.153 10.887 1.00 94.62 234 GLY A CA 1
ATOM 1825 C C . GLY A 1 234 ? -6.372 -8.424 10.514 1.00 94.62 234 GLY A C 1
ATOM 1826 O O . GLY A 1 234 ? -6.416 -8.795 9.348 1.00 94.62 234 GLY A O 1
ATOM 1827 N N . LYS A 1 235 ? -7.042 -9.053 11.490 1.00 94.19 235 LYS A N 1
ATOM 1828 C CA . LYS A 1 235 ? -7.922 -10.191 11.213 1.00 94.19 235 LYS A CA 1
ATOM 1829 C C . LYS A 1 235 ? -9.111 -9.755 10.359 1.00 94.19 235 LYS A C 1
ATOM 1831 O O . LYS A 1 235 ? -9.409 -10.421 9.380 1.00 94.19 235 LYS A O 1
ATOM 1836 N N . HIS A 1 236 ? -9.769 -8.650 10.706 1.00 93.69 236 HIS A N 1
ATOM 1837 C CA . HIS A 1 236 ? -10.876 -8.149 9.892 1.00 93.69 236 HIS A CA 1
ATOM 1838 C C . HIS A 1 236 ? -10.433 -7.779 8.476 1.00 93.69 236 HIS A C 1
ATOM 1840 O O . HIS A 1 236 ? -11.100 -8.169 7.532 1.00 93.69 236 HIS A O 1
ATOM 1846 N N . PHE A 1 237 ? -9.299 -7.099 8.319 1.00 95.25 237 PHE A N 1
ATOM 1847 C CA . PHE A 1 237 ? -8.752 -6.770 7.004 1.00 95.25 237 PHE A CA 1
ATOM 1848 C C . PHE A 1 237 ? -8.590 -8.000 6.108 1.00 95.25 237 PHE A C 1
ATOM 1850 O O . PHE A 1 237 ? -9.069 -7.998 4.980 1.00 95.25 237 PHE A O 1
ATOM 1857 N N . VAL A 1 238 ? -7.986 -9.076 6.620 1.00 93.56 238 VAL A N 1
ATOM 1858 C CA . VAL A 1 238 ? -7.855 -10.331 5.862 1.00 93.56 238 VAL A CA 1
ATOM 1859 C C . VAL A 1 238 ? -9.224 -10.900 5.482 1.00 93.56 238 VAL A C 1
ATOM 1861 O O . VAL A 1 238 ? -9.387 -11.413 4.381 1.00 93.56 238 VAL A O 1
ATOM 1864 N N . HIS A 1 239 ? -10.224 -10.784 6.357 1.00 91.69 239 HIS A N 1
ATOM 1865 C CA . HIS A 1 239 ? -11.578 -11.238 6.048 1.00 91.69 239 HIS A CA 1
ATOM 1866 C C . HIS A 1 239 ? -12.232 -10.406 4.941 1.00 91.69 239 HIS A C 1
ATOM 1868 O O . HIS A 1 239 ? -12.902 -10.984 4.094 1.00 91.69 239 HIS A O 1
ATOM 1874 N N . GLU A 1 240 ? -12.025 -9.087 4.915 1.00 90.62 240 GLU A N 1
ATOM 1875 C CA . GLU A 1 240 ? -12.536 -8.246 3.824 1.00 90.62 240 GLU A CA 1
ATOM 1876 C C . GLU A 1 240 ? -11.940 -8.654 2.475 1.00 90.62 240 GLU A C 1
ATOM 1878 O O . GLU A 1 240 ? -12.658 -8.663 1.484 1.00 90.62 240 GLU A O 1
ATOM 1883 N N . VAL A 1 241 ? -10.664 -9.055 2.427 1.00 89.81 241 VAL A N 1
ATOM 1884 C CA . VAL A 1 241 ? -10.042 -9.566 1.191 1.00 89.81 241 VAL A CA 1
ATOM 1885 C C . VAL A 1 241 ? -10.591 -10.945 0.816 1.00 89.81 241 VAL A C 1
ATOM 1887 O O . VAL A 1 241 ? -10.939 -11.170 -0.335 1.00 89.81 241 VAL A O 1
ATOM 1890 N N . ILE A 1 242 ? -10.719 -11.866 1.777 1.00 90.19 242 ILE A N 1
ATOM 1891 C CA . ILE A 1 242 ? -11.234 -13.222 1.511 1.00 90.19 242 ILE A CA 1
ATOM 1892 C C . ILE A 1 242 ? -12.682 -13.190 1.003 1.00 90.19 242 ILE A C 1
ATOM 1894 O O . ILE A 1 242 ? -13.030 -13.978 0.135 1.00 90.19 242 ILE A O 1
ATOM 1898 N N . ASN A 1 243 ? -13.519 -12.285 1.514 1.00 88.62 243 ASN A N 1
ATOM 1899 C CA . ASN A 1 243 ? -14.926 -12.183 1.112 1.00 88.62 243 ASN A CA 1
ATOM 1900 C C . ASN A 1 243 ? -15.133 -11.596 -0.301 1.00 88.62 243 ASN A C 1
ATOM 1902 O O . ASN A 1 243 ? -16.278 -11.491 -0.736 1.00 88.62 243 ASN A O 1
ATOM 1906 N N . GLN A 1 244 ? -14.064 -11.172 -0.987 1.00 79.50 244 GLN A N 1
ATOM 1907 C CA . GLN A 1 244 ? -14.109 -10.699 -2.379 1.00 79.50 244 GLN A CA 1
ATOM 1908 C C . GLN A 1 244 ? -13.933 -11.836 -3.403 1.00 79.50 244 GLN A C 1
ATOM 1910 O O . GLN A 1 244 ? -14.086 -11.596 -4.602 1.00 79.50 244 GLN A O 1
ATOM 1915 N N . VAL A 1 245 ? -13.610 -13.049 -2.935 1.00 69.19 245 VAL A N 1
ATOM 1916 C CA . VAL A 1 245 ? -13.474 -14.287 -3.725 1.00 69.19 245 VAL A CA 1
ATOM 1917 C C . VAL A 1 245 ? -14.784 -15.067 -3.707 1.00 69.19 245 VAL A C 1
ATOM 1919 O O . VAL A 1 245 ? -15.181 -15.555 -4.787 1.00 69.19 245 VAL A O 1
#

InterPro domains:
  IPR016181 Acyl-CoA N-acyltransferase [SSF55729] (99-244)

Organism: Pleurotus ostreatus (NCBI:txid5322)

Foldseek 3Di:
DDPPDDCVVVVDDPDDDDDDDDDDDDDDDDDDDDDDDDDDPPPDDDDDDDDPVCVVVVVVCVVVCVVPPDPDDPPPDDPDDDQLKDKDWQAPHDPVRLQLALVLQLQLCVPPPVVCVLVVVDSVCSSLSSQLQSVQQNVARIKMFIAGPVRRTFKMWGKHFAQDDRPPDPVSCVRRVVSSLVPDDPVSSCCVPPPVPVVVLVVCCVPVNNCVRNHGMDTPDIGGRPVCPPSCPVVVSVVVSVVVD

Sequence (245 aa):
MDSGVDLSGLIYGSSPEKAPGKRHRPPTRKLVDSGSKKWDPEVTPLLAPLPARMRIMQRHFTAFTAFHSTPSRFFHYTRPRSSKYNIRELKDATVSERAAAEIAIAHGFQHNRCLMMTANHDPVYSVAVSRLFLTAALLEGTTHVAEDSAGKIVGAIMSFGPGTEFLHTTRQKEEALAPLLACLDNRTSWWLTNEFIPEYSTFLDSSLGPGTLLDSWHLQLASIHPDHARSGIGKHFVHEVINQV

pLDDT: mean 75.38, std 25.43, range [28.89, 98.19]

Secondary structure (DSSP, 8-state):
-------HHHH---------PPPPPPP-PPPP----PPP-TT---------TTHHHHHHHHHHHHTTS-S----------S--SSEEEE--S--HHHHHHHHHHHHHHHTT-HHHHHHTTT-GGGHHHHHHHHHHHHHHHSEEEEEE-TTS-EEEEEEEE-TT--TT-SHHHIIIIIHHHHHHS-HHHHHHIIIIIHHHHHHHHHHHH-TTHHHHS-EEEEEEE-GGGTTSSHHHHHHHHHHTT-